Protein AF-A0A2V5QFA8-F1 (afdb_monomer_lite)

Sequence (273 aa):
MPSERLHPVVKIEPATPAIILDGLETLEGRSGQGVLVDPPGDGPDRLLNCALQEVNNAMQSGSEEDKKHYCVDAVLHARRGLACLVDWYLERDLATRCKNAPRTTKQKVRFLITRGVIDELTSRVLERAIEKRNKAEHRYVSPILEVAEDVVELLRRTVAAIRTQSSPKYGPWIFGGFLHASGAGNKGRYAEFHGWCKPLVVFSRFAPQPWVGLVLPENKTKAVICRASLKETTTDELVQLLLLAGRKFAAPSSYADAQSCKLLALEAHLHDA

Radius of gyration: 22.42 Å; chains: 1; bounding box: 61×36×64 Å

pLDDT: mean 79.6, std 18.28, range [29.77, 97.75]

Structure (mmCIF, N/CA/C/O backbone):
data_AF-A0A2V5QFA8-F1
#
_entry.id   AF-A0A2V5QFA8-F1
#
loop_
_atom_site.group_PDB
_atom_site.id
_atom_site.type_symbol
_atom_site.label_atom_id
_atom_site.label_alt_id
_atom_site.label_comp_id
_atom_site.label_asym_id
_atom_site.label_entity_id
_atom_site.label_seq_id
_atom_site.pdbx_PDB_ins_code
_atom_site.Cartn_x
_atom_site.Cartn_y
_atom_site.Cartn_z
_atom_site.occupancy
_atom_site.B_iso_or_equiv
_atom_site.auth_seq_id
_atom_site.auth_comp_id
_atom_site.auth_asym_id
_atom_site.auth_atom_id
_atom_site.pdbx_PDB_model_num
ATOM 1 N N . MET A 1 1 ? -40.009 -15.356 9.191 1.00 29.77 1 MET A N 1
ATOM 2 C CA . MET A 1 1 ? -39.741 -14.666 10.469 1.00 29.77 1 MET A CA 1
ATOM 3 C C . MET A 1 1 ? -39.215 -13.283 10.122 1.00 29.77 1 MET A C 1
ATOM 5 O O . MET A 1 1 ? -38.182 -13.232 9.462 1.00 29.77 1 MET A O 1
ATOM 9 N N . PRO A 1 2 ? -39.920 -12.188 10.439 1.00 32.97 2 PRO A N 1
ATOM 10 C CA . PRO A 1 2 ? -39.356 -10.859 10.256 1.00 32.97 2 PRO A CA 1
ATOM 11 C C . PRO A 1 2 ? -38.186 -10.740 11.235 1.00 32.97 2 PRO A C 1
ATOM 13 O O . PRO A 1 2 ? -38.386 -10.871 12.439 1.00 32.97 2 PRO A O 1
ATOM 16 N N . SER A 1 3 ? -36.960 -10.597 10.731 1.00 45.38 3 SER A N 1
ATOM 17 C CA . SER A 1 3 ? -35.806 -10.341 11.591 1.00 45.38 3 SER A CA 1
ATOM 18 C C . SER A 1 3 ? -36.051 -9.009 12.292 1.00 45.38 3 SER A C 1
ATOM 20 O O . SER A 1 3 ? -36.104 -7.977 11.618 1.00 45.38 3 SER A O 1
ATOM 22 N N . GLU A 1 4 ? -36.238 -9.018 13.612 1.00 50.00 4 GLU A N 1
ATOM 23 C CA . GLU A 1 4 ? -36.226 -7.788 14.400 1.00 50.00 4 GLU A CA 1
ATOM 24 C C . GLU A 1 4 ? -34.940 -7.032 14.062 1.00 50.00 4 GLU A C 1
ATOM 26 O O . GLU A 1 4 ? -33.829 -7.503 14.322 1.00 50.00 4 GLU A O 1
ATOM 31 N N . ARG A 1 5 ? -35.082 -5.887 13.388 1.00 57.81 5 ARG A N 1
ATOM 32 C CA . ARG A 1 5 ? -33.947 -5.032 13.059 1.00 57.81 5 ARG A CA 1
ATOM 33 C C . ARG A 1 5 ? -33.440 -4.443 14.367 1.00 57.81 5 ARG A C 1
ATOM 35 O O . ARG A 1 5 ? -34.052 -3.543 14.931 1.00 57.81 5 ARG A O 1
ATOM 42 N N . LEU A 1 6 ? -32.332 -4.986 14.858 1.00 60.06 6 LEU A N 1
ATOM 43 C CA . LEU A 1 6 ? -31.636 -4.439 16.012 1.00 60.06 6 LEU A CA 1
ATOM 44 C C . LEU A 1 6 ? -31.042 -3.080 15.631 1.00 60.06 6 LEU A C 1
ATOM 46 O O . LEU A 1 6 ? -30.274 -2.994 14.675 1.00 60.06 6 LEU A O 1
ATOM 50 N N . HIS A 1 7 ? -31.397 -2.038 16.382 1.00 65.25 7 HIS A N 1
ATOM 51 C CA . HIS A 1 7 ? -30.803 -0.709 16.277 1.00 65.25 7 HIS A CA 1
ATOM 52 C C . HIS A 1 7 ? -29.696 -0.586 17.329 1.00 65.25 7 HIS A C 1
ATOM 54 O O . HIS A 1 7 ? -30.004 -0.498 18.521 1.00 65.25 7 HIS A O 1
ATOM 60 N N . PRO A 1 8 ? -28.418 -0.676 16.932 1.00 67.44 8 PRO A N 1
ATOM 61 C CA . PRO A 1 8 ? -27.324 -0.590 17.877 1.00 67.44 8 PRO A CA 1
ATOM 62 C C . PRO A 1 8 ? -27.141 0.853 18.349 1.00 67.44 8 PRO A C 1
ATOM 64 O O . PRO A 1 8 ? -27.181 1.756 17.526 1.00 67.44 8 PRO A O 1
ATOM 67 N N . VAL A 1 9 ? -26.908 1.029 19.649 1.00 75.31 9 VAL A N 1
ATOM 68 C CA . VAL A 1 9 ? -26.589 2.304 20.297 1.00 75.31 9 VAL A CA 1
ATOM 69 C C . VAL A 1 9 ? -25.118 2.298 20.681 1.00 75.31 9 VAL A C 1
ATOM 71 O O . VAL A 1 9 ? -24.655 1.369 21.358 1.00 75.31 9 VAL A O 1
ATOM 74 N N . VAL A 1 10 ? -24.385 3.330 20.271 1.00 76.44 10 VAL A N 1
ATOM 75 C CA . VAL A 1 10 ? -22.943 3.412 20.496 1.00 76.44 10 VAL A CA 1
ATOM 76 C C . VAL A 1 10 ? -22.561 4.623 21.338 1.00 76.44 10 VAL A C 1
ATOM 78 O O . VAL A 1 10 ? -22.857 5.765 20.998 1.00 76.44 10 VAL A O 1
ATOM 81 N N . LYS A 1 11 ? -21.793 4.384 22.406 1.00 83.44 11 LYS A N 1
ATOM 82 C CA . LYS A 1 11 ? -21.077 5.445 23.125 1.00 83.44 11 LYS A CA 1
ATOM 83 C C . LYS A 1 11 ? -19.657 5.559 22.577 1.00 83.44 11 LYS A C 1
ATOM 85 O O . LYS A 1 11 ? -18.942 4.563 22.509 1.00 83.44 11 LYS A O 1
ATOM 90 N N . ILE A 1 12 ? -19.234 6.762 22.198 1.00 84.81 12 ILE A N 1
ATOM 91 C CA . ILE A 1 12 ? -17.884 7.008 21.673 1.00 84.81 12 ILE A CA 1
ATOM 92 C C . ILE A 1 12 ? -17.008 7.607 22.769 1.00 84.81 12 ILE A C 1
ATOM 94 O O . ILE A 1 12 ? -17.354 8.633 23.351 1.00 84.81 12 ILE A O 1
ATOM 98 N N . GLU A 1 13 ? -15.845 7.003 22.990 1.00 89.56 13 GLU A N 1
ATOM 99 C CA . GLU A 1 13 ? -14.830 7.484 23.922 1.00 89.56 13 GLU A CA 1
ATOM 100 C C . GLU A 1 13 ? -13.509 7.747 23.179 1.00 89.56 13 GLU A C 1
ATOM 102 O O . GLU A 1 13 ? -13.083 6.931 22.349 1.00 89.56 13 GLU A O 1
ATOM 107 N N . PRO A 1 14 ? -12.852 8.896 23.418 1.00 89.88 14 PRO A N 1
ATOM 108 C CA . PRO A 1 14 ? -11.535 9.153 22.856 1.00 89.88 14 PRO A CA 1
ATOM 109 C C . PRO A 1 14 ? -10.504 8.215 23.492 1.00 89.88 14 PRO A C 1
ATOM 111 O O . PRO A 1 14 ? -10.523 7.974 24.697 1.00 89.88 14 PRO A O 1
ATOM 114 N N . ALA A 1 15 ? -9.582 7.707 22.681 1.00 92.12 15 ALA A N 1
ATOM 115 C CA . ALA A 1 15 ? -8.505 6.834 23.125 1.00 92.12 15 ALA A CA 1
ATOM 116 C C . ALA A 1 15 ? -7.189 7.174 22.421 1.00 92.12 15 ALA A C 1
ATOM 118 O O . ALA A 1 15 ? -7.172 7.771 21.344 1.00 92.12 15 ALA A O 1
ATOM 119 N N . THR A 1 16 ? -6.079 6.761 23.027 1.00 93.62 16 THR A N 1
ATOM 120 C CA . THR A 1 16 ? -4.755 6.825 22.403 1.00 93.62 16 THR A CA 1
ATOM 121 C C . THR A 1 16 ? -4.474 5.541 21.620 1.00 93.62 16 THR A C 1
ATOM 123 O O . THR A 1 16 ? -5.037 4.492 21.946 1.00 93.62 16 THR A O 1
ATOM 126 N N . PRO A 1 17 ? -3.569 5.567 20.624 1.00 92.75 17 PRO A N 1
ATOM 127 C CA . PRO A 1 17 ? -3.148 4.355 19.921 1.00 92.75 17 PRO A CA 1
ATOM 128 C C . PRO A 1 17 ? -2.630 3.251 20.854 1.00 92.75 17 PRO A C 1
ATOM 130 O O . PRO A 1 17 ? -2.872 2.081 20.584 1.00 92.75 17 PRO A O 1
ATOM 133 N N . ALA A 1 18 ? -1.987 3.617 21.970 1.00 93.19 18 ALA A N 1
ATOM 134 C CA . ALA A 1 18 ? -1.521 2.675 22.989 1.00 93.19 18 ALA A CA 1
ATOM 135 C C . ALA A 1 18 ? -2.679 1.917 23.661 1.00 93.19 18 ALA A C 1
ATOM 137 O O . ALA A 1 18 ? -2.647 0.696 23.720 1.00 93.19 18 ALA A O 1
ATOM 138 N N . ILE A 1 19 ? -3.754 2.611 24.057 1.00 93.31 19 ILE A N 1
ATOM 139 C CA . ILE A 1 19 ? -4.954 1.962 24.621 1.00 93.31 19 ILE A CA 1
ATOM 140 C C . ILE A 1 19 ? -5.575 0.991 23.605 1.00 93.31 19 ILE A C 1
ATOM 142 O O . ILE A 1 19 ? -6.018 -0.101 23.963 1.00 93.31 19 ILE A O 1
ATOM 146 N N . ILE A 1 20 ? -5.602 1.377 22.323 1.00 93.69 20 ILE A N 1
ATOM 147 C CA . ILE A 1 20 ? -6.103 0.502 21.255 1.00 93.69 20 ILE A CA 1
ATOM 148 C C . ILE A 1 20 ? -5.214 -0.735 21.096 1.00 93.69 20 ILE A C 1
ATOM 150 O O . ILE A 1 20 ? -5.732 -1.834 20.893 1.00 93.69 20 ILE A O 1
ATOM 154 N N . LEU A 1 21 ? -3.895 -0.563 21.189 1.00 92.94 21 LEU A N 1
ATOM 155 C CA . LEU A 1 21 ? -2.921 -1.644 21.094 1.00 92.94 21 LEU A CA 1
ATOM 156 C C . LEU A 1 21 ? -3.084 -2.636 22.252 1.00 92.94 21 LEU A C 1
ATOM 158 O O . LEU A 1 21 ? -3.259 -3.824 21.987 1.00 92.94 21 LEU A O 1
ATOM 162 N N . ASP A 1 22 ? -3.138 -2.147 23.491 1.00 92.00 22 ASP A N 1
ATOM 163 C CA . ASP A 1 22 ? -3.331 -2.967 24.693 1.00 92.00 22 ASP A CA 1
ATOM 164 C C . ASP A 1 22 ? -4.633 -3.773 24.604 1.00 92.00 22 ASP A C 1
ATOM 166 O O . ASP A 1 22 ? -4.659 -4.987 24.812 1.00 92.00 22 ASP A O 1
ATOM 170 N N . GLY A 1 23 ? -5.738 -3.134 24.210 1.00 89.25 23 GLY A N 1
ATOM 171 C CA . GLY A 1 23 ? -6.992 -3.863 24.046 1.00 89.25 23 GLY A CA 1
ATOM 172 C C . GLY A 1 23 ? -6.935 -4.877 22.900 1.00 89.25 23 GLY A C 1
ATOM 173 O O . GLY A 1 23 ? -7.416 -5.998 23.066 1.00 89.25 23 GLY A O 1
ATOM 174 N N . LEU A 1 24 ? -6.280 -4.560 21.776 1.00 89.81 24 LEU A N 1
ATOM 175 C CA . LEU A 1 24 ? -6.054 -5.508 20.677 1.00 89.81 24 LEU A CA 1
ATOM 176 C C . LEU A 1 24 ? -5.241 -6.736 21.132 1.00 89.81 24 LEU A C 1
ATOM 178 O O . LEU A 1 24 ? -5.517 -7.851 20.673 1.00 89.81 24 LEU A O 1
ATOM 182 N N . GLU A 1 25 ? -4.293 -6.581 22.060 1.00 90.31 25 GLU A N 1
ATOM 183 C CA . GLU A 1 25 ? -3.557 -7.698 22.674 1.00 90.31 25 GLU A CA 1
ATOM 184 C C . GLU A 1 25 ? -4.460 -8.637 23.478 1.00 90.31 25 GLU A C 1
ATOM 186 O O . GLU A 1 25 ? -4.243 -9.850 23.447 1.00 90.31 25 GLU A O 1
ATOM 191 N N . THR A 1 26 ? -5.530 -8.125 24.086 1.00 87.12 26 THR A N 1
ATOM 192 C CA . THR A 1 26 ? -6.496 -8.940 24.847 1.00 87.12 26 THR A CA 1
ATOM 193 C C . THR A 1 26 ? -7.558 -9.630 23.986 1.00 87.12 26 THR A C 1
ATOM 195 O O . THR A 1 26 ? -8.196 -10.576 24.438 1.00 87.12 26 THR A O 1
ATOM 198 N N . LEU A 1 27 ? -7.749 -9.204 22.730 1.00 84.50 27 LEU A N 1
ATOM 199 C CA . LEU A 1 27 ? -8.808 -9.755 21.878 1.00 84.50 27 LEU A CA 1
ATOM 200 C C . LEU A 1 27 ? -8.559 -11.204 21.448 1.00 84.50 27 LEU A C 1
ATOM 202 O O . LEU A 1 27 ? -7.488 -11.543 20.950 1.00 84.50 27 LEU A O 1
ATOM 206 N N . GLU A 1 28 ? -9.587 -12.040 21.501 1.00 79.62 28 GLU A N 1
ATOM 207 C CA . GLU A 1 28 ? -9.553 -13.380 20.916 1.00 79.62 28 GLU A CA 1
ATOM 208 C C . GLU A 1 28 ? -10.307 -13.414 19.585 1.00 79.62 28 GLU A C 1
ATOM 210 O O . GLU A 1 28 ? -11.450 -12.969 19.477 1.00 79.62 28 GLU A O 1
ATOM 215 N N . GLY A 1 29 ? -9.696 -13.991 18.553 1.00 68.44 29 GLY A N 1
ATOM 216 C CA . GLY A 1 29 ? -10.367 -14.226 17.281 1.00 68.44 29 GLY A CA 1
ATOM 217 C C . GLY A 1 29 ? -9.411 -14.693 16.196 1.00 68.44 29 GLY A C 1
ATOM 218 O O . GLY A 1 29 ? -8.199 -14.687 16.375 1.00 68.44 29 GLY A O 1
ATOM 219 N N . ARG A 1 30 ? -9.978 -15.153 15.077 1.00 65.25 30 ARG A N 1
ATOM 220 C CA . ARG A 1 30 ? -9.222 -15.697 13.934 1.00 65.25 30 ARG A CA 1
ATOM 221 C C . ARG A 1 30 ? -9.648 -15.111 12.586 1.00 65.25 30 ARG A C 1
ATOM 223 O O . ARG A 1 30 ? -9.225 -15.610 11.551 1.00 65.25 30 ARG A O 1
ATOM 230 N N . SER A 1 31 ? -10.519 -14.102 12.587 1.00 70.00 31 SER A N 1
ATOM 231 C CA . SER A 1 31 ? -11.105 -13.545 11.369 1.00 70.00 31 SER A CA 1
ATOM 232 C C . SER A 1 31 ? -10.771 -12.067 11.202 1.00 70.00 31 SER A C 1
ATOM 234 O O . SER A 1 31 ? -11.176 -11.228 12.008 1.00 70.00 31 SER A O 1
ATOM 236 N N . GLY A 1 32 ? -10.055 -11.764 10.120 1.00 72.44 32 GLY A N 1
ATOM 237 C CA . GLY A 1 32 ? -9.888 -10.425 9.573 1.00 72.44 32 GLY A CA 1
ATOM 238 C C . GLY A 1 32 ? -10.713 -10.240 8.298 1.00 72.44 32 GLY A C 1
ATOM 239 O O . GLY A 1 32 ? -10.716 -11.095 7.406 1.00 72.44 32 GLY A O 1
ATOM 240 N N . GLN A 1 33 ? -11.387 -9.102 8.207 1.00 75.88 33 GLN A N 1
ATOM 241 C CA . GLN A 1 33 ? -12.182 -8.657 7.069 1.00 75.88 33 GLN A CA 1
ATOM 242 C C . GLN A 1 33 ? -11.534 -7.423 6.447 1.00 75.88 33 GLN A C 1
ATOM 244 O O . GLN A 1 33 ? -11.161 -6.472 7.145 1.00 75.88 33 GLN A O 1
ATOM 249 N N . GLY A 1 34 ? -11.380 -7.458 5.125 1.00 73.69 34 GLY A N 1
ATOM 250 C CA . GLY A 1 34 ? -10.778 -6.385 4.350 1.00 73.69 34 GLY A CA 1
ATOM 251 C C . GLY A 1 34 ? -11.775 -5.685 3.438 1.00 73.69 34 GLY A C 1
ATOM 252 O O . GLY A 1 34 ? -12.717 -6.301 2.951 1.00 73.69 34 GLY A O 1
ATOM 253 N N . VAL A 1 35 ? -11.531 -4.405 3.175 1.00 76.06 35 VAL A N 1
ATOM 254 C CA . VAL A 1 35 ? -12.289 -3.596 2.214 1.00 76.06 35 VAL A CA 1
ATOM 255 C C . VAL A 1 35 ? -11.515 -3.466 0.907 1.00 76.06 35 VAL A C 1
ATOM 257 O O . VAL A 1 35 ? -10.285 -3.378 0.922 1.00 76.06 35 VAL A O 1
ATOM 260 N N . LEU A 1 36 ? -12.231 -3.440 -0.219 1.00 80.25 36 LEU A N 1
ATOM 261 C CA . LEU A 1 36 ? -11.629 -3.160 -1.518 1.00 80.25 36 LEU A CA 1
ATOM 262 C C . LEU A 1 36 ? -11.066 -1.731 -1.543 1.00 80.25 36 LEU A C 1
ATOM 264 O O . LEU A 1 36 ? -11.776 -0.769 -1.255 1.00 80.25 36 LEU A O 1
ATOM 268 N N . VAL A 1 37 ? -9.800 -1.603 -1.919 1.00 82.50 37 VAL A N 1
ATOM 269 C CA . VAL A 1 37 ? -9.107 -0.331 -2.114 1.00 82.50 37 VAL A CA 1
ATOM 270 C C . VAL A 1 37 ? -8.711 -0.255 -3.574 1.00 82.50 37 VAL A C 1
ATOM 272 O O . VAL A 1 37 ? -7.881 -1.041 -4.035 1.00 82.50 37 VAL A O 1
ATOM 275 N N . ASP A 1 38 ? -9.316 0.677 -4.299 1.00 85.44 38 ASP A N 1
ATOM 276 C CA . ASP A 1 38 ? -9.004 0.891 -5.705 1.00 85.44 38 ASP A CA 1
ATOM 277 C C . ASP A 1 38 ? -7.603 1.506 -5.860 1.00 85.44 38 ASP A C 1
ATOM 279 O O . ASP A 1 38 ? -7.158 2.270 -4.995 1.00 85.44 38 ASP A O 1
ATOM 283 N N . PRO A 1 39 ? -6.876 1.163 -6.936 1.00 88.56 39 PRO A N 1
ATOM 284 C CA . PRO A 1 39 ? -5.588 1.778 -7.205 1.00 88.56 39 PRO A CA 1
ATOM 285 C C . PRO A 1 39 ? -5.743 3.287 -7.457 1.00 88.56 39 PRO A C 1
ATOM 287 O O . PRO A 1 39 ? -6.737 3.713 -8.048 1.00 88.56 39 PRO A O 1
ATOM 290 N N . PRO A 1 40 ? -4.754 4.110 -7.071 1.00 87.06 40 PRO A N 1
ATOM 291 C CA . PRO A 1 40 ? -4.772 5.527 -7.398 1.00 87.06 40 PRO A CA 1
ATOM 292 C C . PRO A 1 40 ? -4.566 5.742 -8.905 1.00 87.06 40 PRO A C 1
ATOM 294 O O . PRO A 1 40 ? -3.655 5.171 -9.513 1.00 87.06 40 PRO A O 1
ATOM 297 N N . GLY A 1 41 ? -5.389 6.611 -9.498 1.00 85.94 41 GLY A N 1
ATOM 298 C CA . GLY A 1 41 ? -5.322 6.952 -10.921 1.00 85.94 41 GLY A CA 1
ATOM 299 C C . GLY A 1 41 ? -5.538 5.738 -11.830 1.00 85.94 41 GLY A C 1
ATOM 300 O O . GLY A 1 41 ? -6.496 4.990 -11.664 1.00 85.94 41 GLY A O 1
ATOM 301 N N . ASP A 1 42 ? -4.628 5.547 -12.785 1.00 83.25 42 ASP A N 1
ATOM 302 C CA . ASP A 1 42 ? -4.663 4.460 -13.775 1.00 83.25 42 ASP A CA 1
ATOM 303 C C . ASP A 1 42 ? -4.207 3.091 -13.239 1.00 83.25 42 ASP A C 1
ATOM 305 O O . ASP A 1 42 ? -4.343 2.067 -13.915 1.00 83.25 42 ASP A O 1
ATOM 309 N N . GLY A 1 43 ? -3.645 3.063 -12.030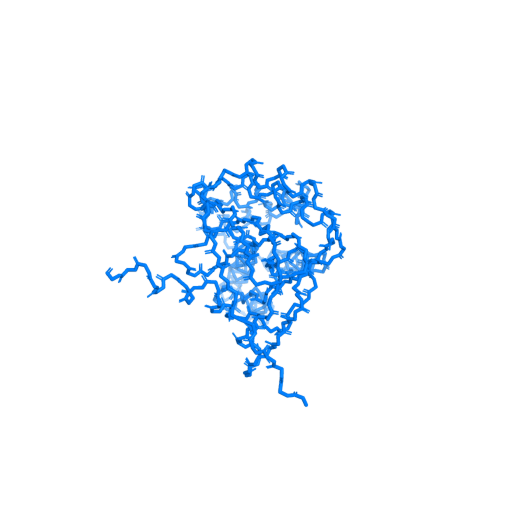 1.00 89.75 43 GLY A N 1
ATOM 310 C CA . GLY A 1 43 ? -3.065 1.869 -11.435 1.00 89.75 43 GLY A CA 1
ATOM 311 C C . GLY A 1 43 ? -1.705 1.450 -12.014 1.00 89.75 43 GLY A C 1
ATOM 312 O O . GLY A 1 43 ? -1.286 1.893 -13.087 1.00 89.75 43 GLY A O 1
ATOM 313 N N . PRO A 1 44 ? -0.983 0.566 -11.299 1.00 92.88 44 PRO A N 1
ATOM 314 C CA . PRO A 1 44 ? 0.371 0.169 -11.679 1.00 92.88 44 PRO A CA 1
ATOM 315 C C . PRO A 1 44 ? 0.404 -0.662 -12.969 1.00 92.88 44 PRO A C 1
ATOM 317 O O . PRO A 1 44 ? 1.360 -0.562 -13.732 1.00 92.88 44 PRO A O 1
ATOM 320 N N . ASP A 1 45 ? -0.644 -1.449 -13.236 1.00 92.06 45 ASP A N 1
ATOM 321 C CA . ASP A 1 45 ? -0.694 -2.385 -14.366 1.00 92.06 45 ASP A CA 1
ATOM 322 C C . ASP A 1 45 ? -0.737 -1.652 -15.711 1.00 92.06 45 ASP A C 1
ATOM 324 O O . ASP A 1 45 ? 0.039 -1.963 -16.613 1.00 92.06 45 ASP A O 1
ATOM 328 N N . ARG A 1 46 ? -1.589 -0.626 -15.834 1.00 93.62 46 ARG A N 1
ATOM 329 C CA . ARG A 1 46 ? -1.676 0.181 -17.057 1.00 93.62 46 ARG A CA 1
ATOM 330 C C . ARG A 1 46 ? -0.351 0.883 -17.349 1.00 93.62 46 ARG A C 1
ATOM 332 O O . ARG A 1 46 ? 0.113 0.855 -18.481 1.00 93.62 46 ARG A O 1
ATOM 339 N N . LEU A 1 47 ? 0.283 1.449 -16.322 1.00 95.00 47 LEU A N 1
ATOM 340 C CA . LEU A 1 47 ? 1.564 2.148 -16.449 1.00 95.00 47 LEU A CA 1
ATOM 341 C C . LEU A 1 47 ? 2.707 1.206 -16.850 1.00 95.00 47 LEU A C 1
ATOM 343 O O . LEU A 1 47 ? 3.514 1.563 -17.703 1.00 95.00 47 LEU A O 1
ATOM 347 N N . LEU A 1 48 ? 2.763 -0.003 -16.288 1.00 94.44 48 LEU A N 1
ATOM 348 C CA . LEU A 1 48 ? 3.759 -1.005 -16.682 1.00 94.44 48 LEU A CA 1
ATOM 349 C C . LEU A 1 48 ? 3.515 -1.538 -18.100 1.00 94.44 48 LEU A C 1
ATOM 351 O O . LEU A 1 48 ? 4.476 -1.784 -18.824 1.00 94.44 48 LEU A O 1
ATOM 355 N N . ASN A 1 49 ? 2.257 -1.665 -18.526 1.00 96.12 49 ASN A N 1
ATOM 356 C CA . ASN A 1 49 ? 1.932 -2.040 -19.903 1.00 96.12 49 ASN A CA 1
ATOM 357 C C . ASN A 1 49 ? 2.345 -0.952 -20.903 1.00 96.12 49 ASN A C 1
ATOM 359 O O . ASN A 1 49 ? 2.931 -1.284 -21.929 1.00 96.12 49 ASN A O 1
ATOM 363 N N . CYS A 1 50 ? 2.119 0.329 -20.588 1.00 96.56 50 CYS A N 1
ATOM 364 C CA . CYS A 1 50 ? 2.656 1.435 -21.388 1.00 96.56 50 CYS A CA 1
ATOM 365 C C . CYS A 1 50 ? 4.186 1.362 -21.462 1.00 96.56 50 CYS A C 1
ATOM 367 O O . CYS A 1 50 ? 4.745 1.455 -22.544 1.00 96.56 50 CYS A O 1
ATOM 369 N N . ALA A 1 51 ? 4.867 1.102 -20.341 1.00 96.00 51 ALA A N 1
ATOM 370 C CA . ALA A 1 51 ? 6.324 0.980 -20.333 1.00 96.00 51 ALA A CA 1
ATOM 371 C C . ALA A 1 51 ? 6.843 -0.127 -21.267 1.00 96.00 51 ALA A C 1
ATOM 373 O O . ALA A 1 51 ? 7.808 0.082 -21.995 1.00 96.00 51 ALA A O 1
ATOM 374 N N . LEU A 1 52 ? 6.186 -1.292 -21.269 1.00 97.19 52 LEU A N 1
ATOM 375 C CA . LEU A 1 52 ? 6.504 -2.390 -22.187 1.00 97.19 52 LEU A CA 1
ATOM 376 C C . LEU A 1 52 ? 6.230 -2.023 -23.647 1.00 97.19 52 LEU A C 1
ATOM 378 O O . LEU A 1 52 ? 6.998 -2.399 -24.529 1.00 97.19 52 LEU A O 1
ATOM 382 N N . GLN A 1 53 ? 5.137 -1.306 -23.906 1.00 97.75 53 GLN A N 1
ATOM 383 C CA . GLN A 1 53 ? 4.817 -0.830 -25.244 1.00 97.75 53 GLN A CA 1
ATOM 384 C C . GLN A 1 53 ? 5.911 0.103 -25.769 1.00 97.75 53 GLN A C 1
ATOM 386 O O . GLN A 1 53 ? 6.351 -0.081 -26.898 1.00 97.75 53 GLN A O 1
ATOM 391 N N . GLU A 1 54 ? 6.412 1.022 -24.942 1.00 97.62 54 GLU A N 1
ATOM 392 C CA . GLU A 1 54 ? 7.494 1.919 -25.355 1.00 97.62 54 GLU A CA 1
ATOM 393 C C . GLU A 1 54 ? 8.818 1.188 -25.602 1.00 97.62 54 GLU A C 1
ATOM 395 O O . GLU A 1 54 ? 9.514 1.493 -26.566 1.00 97.62 54 GLU A O 1
ATOM 400 N N . VAL A 1 55 ? 9.143 0.152 -24.821 1.00 96.94 55 VAL A N 1
ATOM 401 C CA . VAL A 1 55 ? 10.289 -0.723 -25.140 1.00 96.94 55 VAL A CA 1
ATOM 402 C C . VAL A 1 55 ? 10.120 -1.361 -26.522 1.00 96.94 55 VAL A C 1
ATOM 404 O O . VAL A 1 55 ? 11.029 -1.292 -27.346 1.00 96.94 55 VAL A O 1
ATOM 407 N N . ASN A 1 56 ? 8.945 -1.923 -26.820 1.00 97.00 56 ASN A N 1
ATOM 408 C CA . ASN A 1 56 ? 8.683 -2.534 -28.127 1.00 97.00 56 ASN A CA 1
ATOM 409 C C . ASN A 1 56 ? 8.747 -1.509 -29.274 1.00 97.00 56 ASN A C 1
ATOM 411 O O . ASN A 1 56 ? 9.292 -1.816 -30.335 1.00 97.00 56 ASN A O 1
ATOM 415 N N . ASN A 1 57 ? 8.241 -0.291 -29.061 1.00 97.44 57 ASN A N 1
ATOM 416 C CA . ASN A 1 57 ? 8.334 0.805 -30.029 1.00 97.44 57 ASN A CA 1
ATOM 417 C C . ASN A 1 57 ? 9.803 1.176 -30.301 1.00 97.44 57 ASN A C 1
ATOM 419 O O . ASN A 1 57 ? 10.200 1.334 -31.456 1.00 97.44 57 ASN A O 1
ATOM 423 N N . ALA A 1 58 ? 10.636 1.245 -29.256 1.00 95.88 58 ALA A N 1
ATOM 424 C CA . ALA A 1 58 ? 12.071 1.484 -29.393 1.00 95.88 58 ALA A CA 1
ATOM 425 C C . ALA A 1 58 ? 12.768 0.370 -30.193 1.00 95.88 58 ALA A C 1
ATOM 427 O O . ALA A 1 58 ? 13.572 0.660 -31.076 1.00 95.88 58 ALA A O 1
ATOM 428 N N . MET A 1 59 ? 12.436 -0.900 -29.942 1.00 95.69 59 MET A N 1
ATOM 429 C CA . MET A 1 59 ? 13.002 -2.031 -30.693 1.00 95.69 59 MET A CA 1
ATOM 430 C C . MET A 1 59 ? 12.678 -1.970 -32.191 1.00 95.69 59 MET A C 1
ATOM 432 O O . MET A 1 59 ? 13.500 -2.359 -33.018 1.00 95.69 59 MET A O 1
ATOM 436 N N . GLN A 1 60 ? 11.476 -1.507 -32.539 1.00 96.06 60 GLN A N 1
ATOM 437 C CA . GLN A 1 60 ? 10.968 -1.492 -33.914 1.00 96.06 60 GLN A CA 1
ATOM 438 C C . GLN A 1 60 ? 11.298 -0.204 -34.677 1.00 96.06 60 GLN A C 1
ATOM 440 O O . GLN A 1 60 ? 11.128 -0.154 -35.896 1.00 96.06 60 GLN A O 1
ATOM 445 N N . SER A 1 61 ? 11.758 0.840 -33.988 1.00 93.31 61 SER A N 1
ATOM 446 C CA . SER A 1 61 ? 12.029 2.127 -34.616 1.00 93.31 61 SER A CA 1
ATOM 447 C C . SER A 1 61 ? 13.245 2.071 -35.548 1.00 93.31 61 SER A C 1
ATOM 449 O O . SER A 1 61 ? 14.300 1.533 -35.208 1.00 93.31 61 SER A O 1
ATOM 451 N N . GLY A 1 62 ? 13.118 2.682 -36.727 1.00 90.38 62 GLY A N 1
ATOM 452 C CA . GLY A 1 62 ? 14.235 2.926 -37.645 1.00 90.38 62 GLY A CA 1
ATOM 453 C C . GLY A 1 62 ? 15.022 4.209 -37.341 1.00 90.38 62 GLY A C 1
ATOM 454 O O . GLY A 1 62 ? 16.082 4.419 -37.924 1.00 90.38 62 GLY A O 1
ATOM 455 N N . SER A 1 63 ? 14.519 5.060 -36.442 1.00 94.69 63 SER A N 1
ATOM 456 C CA . SER A 1 63 ? 15.082 6.371 -36.098 1.00 94.69 63 SER A CA 1
ATOM 457 C C . SER A 1 63 ? 15.749 6.334 -34.724 1.00 94.69 63 SER A C 1
ATOM 459 O O . SER A 1 63 ? 15.111 6.021 -33.721 1.00 94.69 63 SER A O 1
ATOM 461 N N . GLU A 1 64 ? 17.032 6.696 -34.653 1.00 89.88 64 GLU A N 1
ATOM 462 C CA . GLU A 1 64 ? 17.777 6.754 -33.385 1.00 89.88 64 GLU A CA 1
ATOM 463 C C . GLU A 1 64 ? 17.246 7.822 -32.416 1.00 89.88 64 GLU A C 1
ATOM 465 O O . GLU A 1 64 ? 17.423 7.704 -31.203 1.00 89.88 64 GLU A O 1
ATOM 470 N N . GLU A 1 65 ? 16.591 8.865 -32.926 1.00 89.81 65 GLU A N 1
ATOM 471 C CA . GLU A 1 65 ? 15.957 9.893 -32.098 1.00 89.81 65 GLU A CA 1
ATOM 472 C C . GLU A 1 65 ? 14.685 9.352 -31.438 1.00 89.81 65 GLU A C 1
ATOM 474 O O . GLU A 1 65 ? 14.560 9.390 -30.211 1.00 89.81 65 GLU A O 1
ATOM 479 N N . ASP A 1 66 ? 13.807 8.722 -32.220 1.00 92.44 66 ASP A N 1
ATOM 480 C CA . ASP A 1 66 ? 12.579 8.108 -31.704 1.00 92.44 66 ASP A CA 1
ATOM 481 C C . ASP A 1 66 ? 12.899 6.979 -30.721 1.00 92.44 66 ASP A C 1
ATOM 483 O O . ASP A 1 66 ? 12.281 6.880 -29.661 1.00 92.44 66 ASP A O 1
ATOM 487 N N . LYS A 1 67 ? 13.934 6.170 -31.005 1.00 92.75 67 LYS A N 1
ATOM 488 C CA . LYS A 1 67 ? 14.427 5.149 -30.066 1.00 92.75 67 LYS A CA 1
ATOM 489 C C . LYS A 1 67 ? 14.743 5.735 -28.698 1.00 92.75 67 LYS A C 1
ATOM 491 O O . LYS A 1 67 ? 14.348 5.159 -27.685 1.00 92.75 67 LYS A O 1
ATOM 496 N N . LYS A 1 68 ? 15.449 6.868 -28.650 1.00 90.12 68 LYS A N 1
ATOM 497 C CA . LYS A 1 68 ? 15.794 7.530 -27.384 1.00 90.12 68 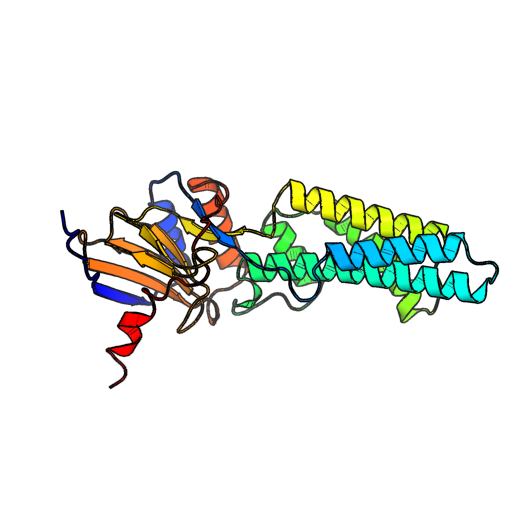LYS A CA 1
ATOM 498 C C . LYS A 1 68 ? 14.549 8.021 -26.659 1.00 90.12 68 LYS A C 1
ATOM 500 O O . LYS A 1 68 ? 14.468 7.826 -25.448 1.00 90.12 68 LYS A O 1
ATOM 505 N N . HIS A 1 69 ? 13.596 8.621 -27.372 1.00 91.31 69 HIS A N 1
ATOM 506 C CA . HIS A 1 69 ? 12.333 9.070 -26.784 1.00 91.31 69 HIS A CA 1
ATOM 507 C C . HIS A 1 69 ? 11.558 7.910 -26.159 1.00 91.31 69 HIS A C 1
ATOM 509 O O . HIS A 1 69 ? 11.263 7.948 -24.964 1.00 91.31 69 HIS A O 1
ATOM 515 N N . TYR A 1 70 ? 11.364 6.829 -26.909 1.00 95.19 70 TYR A N 1
ATOM 516 C CA . TYR A 1 70 ? 10.706 5.625 -26.414 1.00 95.19 70 TYR A CA 1
ATOM 517 C C . TYR A 1 70 ? 11.432 5.000 -25.209 1.00 95.19 70 TYR A C 1
ATOM 519 O O . TYR A 1 70 ? 10.797 4.627 -24.225 1.00 95.19 70 TYR A O 1
ATOM 527 N N . CYS A 1 71 ? 12.770 4.952 -25.210 1.00 92.56 71 CYS A N 1
ATOM 528 C CA . CYS A 1 71 ? 13.537 4.449 -24.062 1.00 92.56 71 CYS A CA 1
ATOM 529 C C . CYS A 1 71 ? 13.361 5.319 -22.805 1.00 92.56 71 CYS A C 1
ATOM 531 O O . CYS A 1 71 ? 13.282 4.794 -21.690 1.00 92.56 71 CYS A O 1
ATOM 533 N N . VAL A 1 72 ? 13.302 6.647 -22.961 1.00 90.44 72 VAL A N 1
ATOM 534 C CA . VAL A 1 72 ? 13.010 7.567 -21.853 1.00 90.44 72 VAL A CA 1
ATOM 535 C C . VAL A 1 72 ? 11.602 7.307 -21.319 1.00 90.44 72 VAL A C 1
ATOM 537 O O . VAL A 1 72 ? 11.445 7.071 -20.117 1.00 90.44 72 VAL A O 1
ATOM 540 N N . ASP A 1 73 ? 10.597 7.286 -22.192 1.00 92.88 73 ASP A N 1
ATOM 541 C CA . ASP A 1 73 ? 9.196 7.125 -21.803 1.00 92.88 73 ASP A CA 1
ATOM 542 C C . ASP A 1 73 ? 8.932 5.772 -21.137 1.00 92.88 73 ASP A C 1
ATOM 544 O O . ASP A 1 73 ? 8.258 5.716 -20.104 1.00 92.88 73 ASP A O 1
ATOM 548 N N . ALA A 1 74 ? 9.561 4.699 -21.624 1.00 94.38 74 ALA A N 1
ATOM 549 C CA . ALA A 1 74 ? 9.533 3.380 -20.997 1.00 94.38 74 ALA A CA 1
ATOM 550 C C . ALA A 1 74 ? 9.943 3.433 -19.513 1.00 94.38 74 ALA A C 1
ATOM 552 O O . ALA A 1 74 ? 9.211 2.983 -18.621 1.00 94.38 74 ALA A O 1
ATOM 553 N N . VAL A 1 75 ? 11.097 4.045 -19.223 1.00 91.62 75 VAL A N 1
ATOM 554 C CA . VAL A 1 75 ? 11.624 4.180 -17.856 1.00 91.62 75 VAL A CA 1
ATOM 555 C C . VAL A 1 75 ? 10.718 5.065 -16.992 1.00 91.62 75 VAL A C 1
ATOM 557 O O . VAL A 1 75 ? 10.488 4.760 -15.813 1.00 91.62 75 VAL A O 1
ATOM 560 N N . LEU A 1 76 ? 10.171 6.147 -17.556 1.00 90.19 76 LEU A N 1
ATOM 561 C CA . LEU A 1 76 ? 9.245 7.039 -16.855 1.00 90.19 76 LEU A CA 1
ATOM 562 C C . LEU A 1 76 ? 7.940 6.331 -16.480 1.00 90.19 76 LEU A C 1
ATOM 564 O O . LEU A 1 76 ? 7.505 6.416 -15.325 1.00 90.19 76 LEU A O 1
ATOM 568 N N . HIS A 1 77 ? 7.336 5.607 -17.421 1.00 93.50 77 HIS A N 1
ATOM 569 C CA . HIS A 1 77 ? 6.112 4.845 -17.201 1.00 93.50 77 HIS A CA 1
ATOM 570 C C . HIS A 1 77 ? 6.303 3.750 -16.152 1.00 93.50 77 HIS A C 1
ATOM 572 O O . HIS A 1 77 ? 5.510 3.669 -15.208 1.00 93.50 77 HIS A O 1
ATOM 578 N N . ALA A 1 78 ? 7.390 2.977 -16.228 1.00 92.38 78 ALA A N 1
ATOM 579 C CA . ALA A 1 78 ? 7.654 1.922 -15.254 1.00 92.38 78 ALA A CA 1
ATOM 580 C C . ALA A 1 78 ? 7.830 2.483 -13.834 1.00 92.38 78 ALA A C 1
ATOM 582 O O . ALA A 1 78 ? 7.268 1.954 -12.869 1.00 92.38 78 ALA A O 1
ATOM 583 N N . ARG A 1 79 ? 8.531 3.615 -13.695 1.00 89.06 79 ARG A N 1
ATOM 584 C CA . ARG A 1 79 ? 8.678 4.291 -12.400 1.00 89.06 79 ARG A CA 1
ATOM 585 C C . ARG A 1 79 ? 7.355 4.841 -11.876 1.00 89.06 79 ARG A C 1
ATOM 587 O O . ARG A 1 79 ? 7.093 4.723 -10.679 1.00 89.06 79 ARG A O 1
ATOM 594 N N . ARG A 1 80 ? 6.527 5.448 -12.732 1.00 90.12 80 ARG A N 1
ATOM 595 C CA . ARG A 1 80 ? 5.177 5.892 -12.344 1.00 90.12 80 ARG A CA 1
ATOM 596 C C . ARG A 1 80 ? 4.347 4.706 -11.853 1.00 90.12 80 ARG A C 1
ATOM 598 O O . ARG A 1 80 ? 3.661 4.842 -10.845 1.00 90.12 80 ARG A O 1
ATOM 605 N N . GLY A 1 81 ? 4.472 3.543 -12.496 1.00 92.00 81 GLY A N 1
ATOM 606 C CA . GLY A 1 81 ? 3.851 2.294 -12.052 1.00 92.00 81 GLY A CA 1
ATOM 607 C C . GLY A 1 81 ? 4.285 1.889 -10.640 1.00 92.00 81 GLY A C 1
ATOM 608 O O . GLY A 1 81 ? 3.436 1.628 -9.788 1.00 92.00 81 GLY A O 1
ATOM 609 N N . LEU A 1 82 ? 5.590 1.922 -10.349 1.00 91.38 82 LEU A N 1
ATOM 610 C CA . LEU A 1 82 ? 6.099 1.663 -8.997 1.00 91.38 82 LEU A CA 1
ATOM 611 C C . LEU A 1 82 ? 5.579 2.689 -7.977 1.00 91.38 82 LEU A C 1
ATOM 613 O O . LEU A 1 82 ? 5.123 2.304 -6.905 1.00 91.38 82 LEU A O 1
ATOM 617 N N . ALA A 1 83 ? 5.628 3.984 -8.295 1.00 90.25 83 ALA A N 1
ATOM 618 C CA . ALA A 1 83 ? 5.144 5.035 -7.397 1.00 90.25 83 ALA A CA 1
ATOM 619 C C . ALA A 1 83 ? 3.643 4.880 -7.093 1.00 90.25 83 ALA A C 1
ATOM 621 O O . ALA A 1 83 ? 3.238 4.970 -5.937 1.00 90.25 83 ALA A O 1
ATOM 622 N N . CYS A 1 84 ? 2.845 4.559 -8.114 1.00 93.00 84 CYS A N 1
ATOM 623 C CA . CYS A 1 84 ? 1.426 4.250 -7.979 1.00 93.00 84 CYS A CA 1
ATOM 624 C C . CYS A 1 84 ? 1.191 3.054 -7.043 1.00 93.00 84 CYS A C 1
ATOM 626 O O . CYS A 1 84 ? 0.337 3.127 -6.163 1.00 93.00 84 CYS A O 1
ATOM 628 N N . LEU A 1 85 ? 1.980 1.979 -7.170 1.00 93.62 85 LEU A N 1
ATOM 629 C CA . LEU A 1 85 ? 1.901 0.832 -6.262 1.00 93.62 85 LEU A CA 1
ATOM 630 C C . LEU A 1 85 ? 2.202 1.231 -4.809 1.00 93.62 85 LEU A C 1
ATOM 632 O O . LEU A 1 85 ? 1.483 0.824 -3.900 1.00 93.62 85 LEU A O 1
ATOM 636 N N . VAL A 1 86 ? 3.251 2.025 -4.587 1.00 93.69 86 VAL A N 1
ATOM 637 C CA . VAL A 1 86 ? 3.625 2.515 -3.252 1.00 93.69 86 VAL A CA 1
ATOM 638 C C . VAL A 1 86 ? 2.481 3.326 -2.639 1.00 93.69 86 VAL A C 1
ATOM 640 O O . VAL A 1 86 ? 2.093 3.073 -1.499 1.00 93.69 86 VAL A O 1
ATOM 643 N N . ASP A 1 87 ? 1.905 4.257 -3.399 1.00 93.50 87 ASP A N 1
ATOM 644 C CA . ASP A 1 87 ? 0.781 5.078 -2.940 1.00 93.50 87 ASP A CA 1
ATOM 645 C C . ASP A 1 87 ? -0.471 4.238 -2.675 1.00 93.50 87 ASP A C 1
ATOM 647 O O . ASP A 1 87 ? -1.182 4.477 -1.697 1.00 93.50 87 ASP A O 1
ATOM 651 N N . TRP A 1 88 ? -0.691 3.186 -3.466 1.00 93.88 88 TRP A N 1
ATOM 652 C CA . TRP A 1 88 ? -1.765 2.231 -3.224 1.00 93.88 88 TRP A CA 1
ATOM 653 C C . TRP A 1 88 ? -1.610 1.529 -1.872 1.00 93.88 88 TRP A C 1
ATOM 655 O O . TRP A 1 88 ? -2.587 1.428 -1.138 1.00 93.88 88 TRP A O 1
ATOM 665 N N . TYR A 1 89 ? -0.402 1.103 -1.487 1.00 94.31 89 TYR A N 1
ATOM 666 C CA . TYR A 1 89 ? -0.165 0.526 -0.156 1.00 94.31 89 TYR A CA 1
ATOM 667 C C . TYR A 1 89 ? -0.365 1.535 0.979 1.00 94.31 89 TYR A C 1
ATOM 669 O O . TYR A 1 89 ? -0.881 1.163 2.032 1.00 94.31 89 TYR A O 1
ATOM 677 N N . LEU A 1 90 ? 0.011 2.801 0.781 1.00 94.38 90 LEU A N 1
ATOM 678 C CA . LEU A 1 90 ? -0.195 3.847 1.788 1.00 94.38 90 LEU A CA 1
ATOM 679 C C . LEU A 1 90 ? -1.685 4.125 2.014 1.00 94.38 90 LEU A C 1
ATOM 681 O O . LEU A 1 90 ? -2.114 4.226 3.163 1.00 94.38 90 LEU A O 1
ATOM 685 N N . GLU A 1 91 ? -2.481 4.204 0.945 1.00 91.19 91 GLU A N 1
ATOM 686 C CA . GLU A 1 91 ? -3.942 4.321 1.047 1.00 91.19 91 GLU A CA 1
ATOM 687 C C . GLU A 1 91 ? -4.564 3.036 1.601 1.00 91.19 91 GLU A C 1
ATOM 689 O O . GLU A 1 91 ? -5.435 3.084 2.475 1.00 91.19 91 GLU A O 1
ATOM 694 N N . ARG A 1 92 ? -4.087 1.866 1.154 1.00 89.62 92 ARG A N 1
ATOM 695 C CA . ARG A 1 92 ? -4.514 0.564 1.672 1.00 89.62 92 ARG A CA 1
ATOM 696 C C . ARG A 1 92 ? -4.342 0.511 3.175 1.00 89.62 92 ARG A C 1
ATOM 698 O O . ARG A 1 92 ? -5.266 0.085 3.842 1.00 89.62 92 ARG A O 1
ATOM 705 N N . ASP A 1 93 ? -3.230 0.966 3.721 1.00 92.00 93 ASP A N 1
ATOM 706 C CA . ASP A 1 93 ? -2.972 0.849 5.153 1.00 92.00 93 ASP A CA 1
ATOM 707 C C . ASP A 1 93 ? -3.349 2.104 5.949 1.00 92.00 93 ASP A C 1
ATOM 709 O O . ASP A 1 93 ? -3.149 2.117 7.153 1.00 92.00 93 ASP A O 1
ATOM 713 N N . LEU A 1 94 ? -3.958 3.117 5.315 1.00 92.44 94 LEU A N 1
ATOM 714 C CA . LEU A 1 94 ? -4.384 4.394 5.917 1.00 92.44 94 LEU A CA 1
ATOM 715 C C . LEU A 1 94 ? -3.246 5.316 6.375 1.00 92.44 94 LEU A C 1
ATOM 717 O O . LEU A 1 94 ? -3.494 6.334 7.023 1.00 92.44 94 LEU A O 1
ATOM 721 N N . ALA A 1 95 ? -2.011 5.029 5.968 1.00 94.19 95 ALA A N 1
ATOM 722 C CA . ALA A 1 95 ? -0.833 5.818 6.317 1.00 94.19 95 ALA A CA 1
ATOM 723 C C . ALA A 1 95 ? -0.915 7.269 5.814 1.00 94.19 95 ALA A C 1
ATOM 725 O O . ALA A 1 95 ? -0.367 8.176 6.437 1.00 94.19 95 ALA A O 1
ATOM 726 N N . THR A 1 96 ? -1.641 7.523 4.721 1.00 92.50 96 THR A N 1
ATOM 727 C CA . THR A 1 96 ? -1.865 8.885 4.204 1.00 92.50 96 THR A CA 1
ATOM 728 C C . THR A 1 96 ? -2.740 9.749 5.115 1.00 92.50 96 THR A C 1
ATOM 730 O O . THR A 1 96 ? -2.778 10.969 4.955 1.00 92.50 96 THR A O 1
ATOM 733 N N . ARG A 1 97 ? -3.427 9.138 6.089 1.00 91.75 97 ARG A N 1
ATOM 734 C CA . ARG A 1 97 ? -4.302 9.811 7.061 1.00 91.75 97 ARG A CA 1
ATOM 735 C C . ARG A 1 97 ? -3.615 10.082 8.400 1.00 91.75 97 ARG A C 1
ATOM 737 O O . ARG A 1 97 ? -4.202 10.768 9.231 1.00 91.75 97 ARG A O 1
ATOM 744 N N . CYS A 1 98 ? -2.399 9.568 8.591 1.00 94.12 98 CYS A N 1
ATOM 745 C CA . CYS A 1 98 ? -1.617 9.738 9.812 1.00 94.12 98 CYS A CA 1
ATOM 746 C C . CYS A 1 98 ? -1.088 11.163 10.001 1.00 94.12 98 CYS A C 1
ATOM 748 O O . CYS A 1 98 ? -0.805 11.875 9.033 1.00 94.12 98 CYS A O 1
ATOM 750 N N . LYS A 1 99 ? -0.834 11.533 11.263 1.00 94.12 99 LYS A N 1
ATOM 751 C CA . LYS A 1 99 ? -0.203 12.806 11.663 1.00 94.12 99 LYS A CA 1
ATOM 752 C C . LYS A 1 99 ? 1.078 13.106 10.879 1.00 94.12 99 LYS A C 1
ATOM 754 O O . LYS A 1 99 ? 1.309 14.228 10.437 1.00 94.12 99 LYS A O 1
ATOM 759 N N . ASN A 1 100 ? 1.920 12.088 10.713 1.00 94.88 100 ASN A N 1
ATOM 760 C CA . ASN A 1 100 ? 3.203 12.144 10.014 1.00 94.88 100 ASN A CA 1
ATOM 761 C C . ASN A 1 100 ? 3.180 11.304 8.725 1.00 94.88 100 ASN A C 1
ATOM 763 O O . ASN A 1 100 ? 4.124 10.559 8.461 1.00 94.88 100 ASN A O 1
ATOM 767 N N . ALA A 1 101 ? 2.096 11.420 7.949 1.00 95.12 101 ALA A N 1
ATOM 768 C CA . ALA A 1 101 ? 1.912 10.703 6.690 1.00 95.12 101 ALA A CA 1
ATOM 769 C C . ALA A 1 101 ? 3.186 10.721 5.811 1.00 95.12 101 ALA A C 1
ATOM 771 O O . ALA A 1 101 ? 3.764 11.797 5.608 1.00 95.12 101 ALA A O 1
ATOM 772 N N . PRO A 1 102 ? 3.629 9.573 5.261 1.00 95.06 102 PRO A N 1
ATOM 773 C CA . PRO A 1 102 ? 4.821 9.507 4.416 1.00 95.06 102 PRO A CA 1
ATOM 774 C C . PRO A 1 102 ? 4.707 10.381 3.155 1.00 95.06 102 PRO A C 1
ATOM 776 O O . PRO A 1 102 ? 3.887 10.114 2.278 1.00 95.06 102 PRO A O 1
ATOM 779 N N . ARG A 1 103 ? 5.557 11.411 3.030 1.00 91.75 103 ARG A N 1
ATOM 780 C CA . ARG A 1 103 ? 5.557 12.337 1.876 1.00 91.75 103 ARG A CA 1
ATOM 781 C C . ARG A 1 103 ? 6.735 12.118 0.937 1.00 91.75 103 ARG A C 1
ATOM 783 O O . ARG A 1 103 ? 6.571 12.178 -0.278 1.00 91.75 103 ARG A O 1
ATOM 790 N N . THR A 1 104 ? 7.919 11.854 1.482 1.00 90.31 104 THR A N 1
ATOM 791 C CA . THR A 1 104 ? 9.138 11.650 0.685 1.00 90.31 104 THR A CA 1
ATOM 792 C C . THR A 1 104 ? 9.314 10.185 0.294 1.00 90.31 104 THR A C 1
ATOM 794 O O . THR A 1 104 ? 8.885 9.295 1.025 1.00 90.31 104 THR A O 1
ATOM 797 N N . THR A 1 105 ? 10.014 9.907 -0.813 1.00 87.31 105 THR A N 1
ATOM 798 C CA . THR A 1 105 ? 10.330 8.529 -1.241 1.00 87.31 105 THR A CA 1
ATOM 799 C C . THR A 1 105 ? 10.940 7.705 -0.109 1.00 87.31 105 THR A C 1
ATOM 801 O O . THR A 1 105 ? 10.499 6.589 0.140 1.00 87.31 105 THR A O 1
ATOM 804 N N . LYS A 1 106 ? 11.881 8.287 0.648 1.00 88.88 106 LYS A N 1
ATOM 805 C CA . LYS A 1 106 ? 12.528 7.625 1.789 1.00 88.88 106 LYS A CA 1
ATOM 806 C C . LYS A 1 106 ? 11.532 7.248 2.891 1.00 88.88 106 LYS A C 1
ATOM 808 O O . LYS A 1 106 ? 11.607 6.150 3.431 1.00 88.88 106 LYS A O 1
ATOM 813 N N . GLN A 1 107 ? 10.586 8.133 3.216 1.00 93.62 107 GLN A N 1
ATOM 814 C CA . GLN A 1 107 ? 9.539 7.837 4.200 1.00 93.62 107 GLN A CA 1
ATOM 815 C C . GLN A 1 107 ? 8.597 6.734 3.708 1.00 93.62 107 GLN A C 1
ATOM 817 O O . GLN A 1 107 ? 8.251 5.844 4.480 1.00 93.62 107 GLN A O 1
ATOM 822 N N . LYS A 1 108 ? 8.206 6.769 2.428 1.00 94.00 108 LYS A N 1
ATOM 823 C CA . LYS A 1 108 ? 7.321 5.758 1.833 1.00 94.00 108 LYS A CA 1
ATOM 824 C C . LYS A 1 108 ? 7.984 4.377 1.794 1.00 94.00 108 LYS A C 1
ATOM 826 O O . LYS A 1 108 ? 7.364 3.390 2.163 1.00 94.00 108 LYS A O 1
ATOM 831 N N . VAL A 1 109 ? 9.262 4.313 1.420 1.00 91.81 109 VAL A N 1
ATOM 832 C CA . VAL A 1 109 ? 10.057 3.075 1.444 1.00 91.81 109 VAL A CA 1
ATOM 833 C C . VAL A 1 109 ? 10.189 2.538 2.868 1.00 91.81 109 VAL A C 1
ATOM 835 O O . VAL A 1 109 ? 9.890 1.370 3.100 1.00 91.81 109 VAL A O 1
ATOM 838 N N . ARG A 1 110 ? 10.548 3.394 3.838 1.00 93.69 110 ARG A N 1
ATOM 839 C CA . ARG A 1 110 ? 10.612 3.002 5.254 1.00 93.69 110 ARG A CA 1
ATOM 840 C C . ARG A 1 110 ? 9.285 2.415 5.729 1.00 93.69 110 ARG A C 1
ATOM 842 O O . ARG A 1 110 ? 9.293 1.382 6.380 1.00 93.69 110 ARG A O 1
ATOM 849 N N . PHE A 1 111 ? 8.160 3.032 5.368 1.00 95.00 111 PHE A N 1
ATOM 850 C CA . PHE A 1 111 ? 6.838 2.501 5.692 1.00 95.00 111 PHE A CA 1
ATOM 851 C C . PHE A 1 111 ? 6.636 1.076 5.160 1.00 95.00 111 PHE A C 1
ATOM 853 O O . PHE A 1 111 ? 6.232 0.197 5.918 1.00 95.00 111 PHE A O 1
ATOM 860 N N . LEU A 1 112 ? 6.948 0.828 3.883 1.00 93.38 112 LEU A N 1
ATOM 861 C CA . LEU A 1 112 ? 6.788 -0.496 3.274 1.00 93.38 112 LEU A CA 1
ATOM 862 C C . LEU A 1 112 ? 7.681 -1.559 3.927 1.00 93.38 112 LEU A C 1
ATOM 864 O O . LEU A 1 112 ? 7.231 -2.694 4.087 1.00 93.38 112 LEU A O 1
ATOM 868 N N . ILE A 1 113 ? 8.899 -1.186 4.335 1.00 93.38 113 ILE A N 1
ATOM 869 C CA . ILE A 1 113 ? 9.812 -2.067 5.077 1.00 93.38 113 ILE A CA 1
ATOM 870 C C . ILE A 1 113 ? 9.235 -2.393 6.455 1.00 93.38 113 ILE A C 1
ATOM 872 O O . ILE A 1 113 ? 9.045 -3.564 6.774 1.00 93.38 113 ILE A O 1
ATOM 876 N N . THR A 1 114 ? 8.880 -1.380 7.256 1.00 93.06 114 THR A N 1
ATOM 877 C CA . THR A 1 114 ? 8.330 -1.599 8.606 1.00 93.06 114 THR A CA 1
ATOM 878 C C . THR A 1 114 ? 7.026 -2.397 8.557 1.00 93.06 114 THR A C 1
ATOM 880 O O . THR A 1 114 ? 6.751 -3.208 9.437 1.00 93.06 114 THR A O 1
ATOM 883 N N . ARG A 1 115 ? 6.222 -2.212 7.506 1.00 90.94 115 ARG A N 1
ATOM 884 C CA . ARG A 1 115 ? 4.981 -2.960 7.283 1.00 90.94 115 ARG A CA 1
ATOM 885 C C . ARG A 1 115 ? 5.212 -4.416 6.854 1.00 90.94 115 ARG A C 1
ATOM 887 O O . ARG A 1 115 ? 4.263 -5.204 6.909 1.00 90.94 115 ARG A O 1
ATOM 894 N N . GLY A 1 116 ? 6.429 -4.763 6.430 1.00 89.88 116 GLY A N 1
ATOM 895 C CA . GLY A 1 116 ? 6.800 -6.082 5.919 1.00 89.88 116 GLY A CA 1
ATOM 896 C C . GLY A 1 116 ? 6.319 -6.356 4.491 1.00 89.88 116 GLY A C 1
ATOM 897 O O . GLY A 1 116 ? 6.116 -7.513 4.135 1.00 89.88 116 GLY A O 1
ATOM 898 N N . VAL A 1 117 ? 6.074 -5.312 3.687 1.00 90.69 117 VAL A N 1
ATOM 899 C CA . VAL A 1 117 ? 5.681 -5.446 2.267 1.00 90.69 117 VAL A CA 1
ATOM 900 C C . VAL A 1 117 ? 6.899 -5.695 1.382 1.00 90.69 117 VAL A C 1
ATOM 902 O O . VAL A 1 117 ? 6.812 -6.439 0.412 1.00 90.69 117 VAL A O 1
ATOM 905 N N . ILE A 1 118 ? 8.022 -5.062 1.717 1.00 91.31 118 ILE A N 1
ATOM 906 C CA . ILE A 1 118 ? 9.319 -5.256 1.066 1.00 91.31 118 ILE A CA 1
ATOM 907 C C . ILE A 1 118 ? 10.395 -5.407 2.137 1.00 91.31 118 ILE A C 1
ATOM 909 O O . ILE A 1 118 ? 10.212 -4.954 3.265 1.00 91.31 118 ILE A O 1
ATOM 913 N N . ASP A 1 119 ? 11.530 -5.992 1.777 1.00 90.44 119 ASP A N 1
ATOM 914 C CA . ASP A 1 119 ? 12.717 -6.029 2.626 1.00 90.44 119 ASP A CA 1
ATOM 915 C C . ASP A 1 119 ? 13.755 -4.960 2.222 1.00 90.44 119 ASP A C 1
ATOM 917 O O . ASP A 1 119 ? 13.650 -4.275 1.198 1.00 90.44 119 ASP A O 1
ATOM 921 N N . GLU A 1 120 ? 14.790 -4.817 3.053 1.00 90.50 120 GLU A N 1
ATOM 922 C CA . GLU A 1 120 ? 15.939 -3.925 2.829 1.00 90.50 120 GLU A CA 1
ATOM 923 C C . GLU A 1 120 ? 16.673 -4.226 1.507 1.00 90.50 120 GLU A C 1
ATOM 925 O O . GLU A 1 120 ? 17.221 -3.331 0.859 1.00 90.50 120 GLU A O 1
ATOM 930 N N . LEU A 1 121 ? 16.705 -5.492 1.074 1.00 89.31 121 LEU A N 1
ATOM 931 C CA . LEU A 1 121 ? 17.358 -5.878 -0.176 1.00 89.31 121 LEU A CA 1
ATOM 932 C C . LEU A 1 121 ? 16.569 -5.381 -1.392 1.00 89.31 121 LEU A C 1
ATOM 934 O O . LEU A 1 121 ? 17.144 -4.736 -2.270 1.00 89.31 121 LEU A O 1
ATOM 938 N N . THR A 1 122 ? 15.261 -5.626 -1.413 1.00 88.94 122 THR A N 1
ATOM 939 C CA . THR A 1 122 ? 14.329 -5.162 -2.445 1.00 88.94 122 THR A CA 1
ATOM 940 C C . THR A 1 122 ? 14.351 -3.643 -2.531 1.00 88.94 122 THR A C 1
ATOM 942 O O . THR A 1 122 ? 14.451 -3.095 -3.627 1.00 88.94 122 THR A O 1
ATOM 945 N N . SER A 1 123 ? 14.358 -2.955 -1.386 1.00 89.06 123 SER A N 1
ATOM 946 C CA . SER A 1 123 ? 14.519 -1.499 -1.326 1.00 89.06 123 SER A CA 1
ATOM 947 C C . SER A 1 123 ? 15.781 -1.025 -2.059 1.00 89.06 123 SER A C 1
ATOM 949 O O . SER A 1 123 ? 15.693 -0.219 -2.986 1.00 89.06 123 SER A O 1
ATOM 951 N N . ARG A 1 124 ? 16.953 -1.594 -1.738 1.00 86.38 124 ARG A N 1
ATOM 952 C CA . ARG A 1 124 ? 18.228 -1.237 -2.393 1.00 86.38 124 ARG A CA 1
ATOM 953 C C . ARG A 1 124 ? 18.244 -1.556 -3.890 1.00 86.38 124 ARG A C 1
ATOM 955 O O . ARG A 1 124 ? 18.864 -0.842 -4.678 1.00 86.38 124 ARG A O 1
ATOM 962 N N . VAL A 1 125 ? 17.590 -2.639 -4.313 1.00 85.12 125 VAL A N 1
ATOM 963 C CA . VAL A 1 125 ? 17.438 -2.980 -5.738 1.00 85.12 125 VAL A CA 1
ATOM 964 C C . VAL A 1 125 ? 16.591 -1.926 -6.458 1.00 85.12 125 VAL A C 1
ATOM 966 O O . VAL A 1 125 ? 17.005 -1.431 -7.508 1.00 85.12 125 VAL A O 1
ATOM 969 N N . LEU A 1 126 ? 15.461 -1.529 -5.872 1.00 84.88 126 LEU A N 1
ATOM 970 C CA . LEU A 1 126 ? 14.585 -0.495 -6.421 1.00 84.88 126 LEU A CA 1
ATOM 971 C C . LEU A 1 126 ? 15.266 0.879 -6.458 1.00 84.88 126 LEU A C 1
ATOM 973 O O . LEU A 1 126 ? 15.145 1.583 -7.457 1.00 84.88 126 LEU A O 1
ATOM 977 N N . GLU A 1 127 ? 16.032 1.248 -5.429 1.00 83.56 127 GLU A N 1
ATOM 978 C CA . GLU A 1 127 ? 16.808 2.496 -5.414 1.00 83.56 127 GLU A CA 1
ATOM 979 C C . GLU A 1 127 ? 17.808 2.568 -6.575 1.00 83.56 127 GLU A C 1
ATOM 981 O O . GLU A 1 127 ? 17.872 3.586 -7.266 1.00 83.56 127 GLU A O 1
ATOM 986 N N . ARG A 1 128 ? 18.519 1.472 -6.872 1.00 77.12 128 ARG A N 1
ATOM 987 C CA . ARG A 1 128 ? 19.434 1.406 -8.027 1.00 77.12 128 ARG A CA 1
ATOM 988 C C . ARG A 1 128 ? 18.702 1.548 -9.365 1.00 77.12 128 ARG A C 1
ATOM 990 O O . ARG A 1 128 ? 19.196 2.224 -10.267 1.00 77.12 128 ARG A O 1
ATOM 997 N N . ALA A 1 129 ? 17.511 0.962 -9.497 1.00 75.00 129 ALA A N 1
ATOM 998 C CA . ALA A 1 129 ? 16.672 1.129 -10.688 1.00 75.00 129 ALA A CA 1
ATOM 999 C C . ALA A 1 129 ? 16.186 2.586 -10.847 1.00 75.00 129 ALA A C 1
ATOM 1001 O O . ALA A 1 129 ? 16.190 3.146 -11.943 1.00 75.00 129 ALA A O 1
ATOM 1002 N N . ILE A 1 130 ? 15.834 3.233 -9.734 1.00 74.06 130 ILE A N 1
ATOM 1003 C CA . ILE A 1 130 ? 15.416 4.640 -9.658 1.00 74.06 130 ILE A CA 1
ATOM 1004 C C . ILE A 1 130 ? 16.575 5.590 -9.998 1.00 74.06 130 ILE A C 1
ATOM 1006 O O . ILE A 1 130 ? 16.355 6.626 -10.633 1.00 74.06 130 ILE A O 1
ATOM 1010 N N . GLU A 1 131 ? 17.807 5.250 -9.621 1.00 74.31 131 GLU A N 1
ATOM 1011 C CA . GLU A 1 131 ? 18.994 6.047 -9.935 1.00 74.31 131 GLU A CA 1
ATOM 1012 C C . GLU A 1 131 ? 19.269 6.106 -11.446 1.00 74.31 131 GLU A C 1
ATOM 1014 O O . GLU A 1 131 ? 19.612 7.172 -11.967 1.00 74.31 131 GLU A O 1
ATOM 1019 N N . LYS A 1 132 ? 19.023 5.007 -12.178 1.00 68.50 132 LYS A N 1
ATOM 1020 C CA . LYS A 1 132 ? 19.098 4.983 -13.651 1.00 68.50 132 LYS A CA 1
ATOM 1021 C C . LYS A 1 132 ? 18.127 5.998 -14.282 1.00 68.50 132 LYS A C 1
ATOM 1023 O O . LYS A 1 132 ? 18.525 6.741 -15.175 1.00 68.50 132 LYS A O 1
ATOM 1028 N N . ARG A 1 133 ? 16.909 6.145 -13.739 1.00 67.31 133 ARG A N 1
ATOM 1029 C CA . ARG A 1 133 ? 15.969 7.216 -14.134 1.00 67.31 133 ARG A CA 1
ATOM 1030 C C . ARG A 1 133 ? 16.486 8.609 -13.788 1.00 67.31 133 ARG A C 1
ATOM 1032 O O . ARG A 1 133 ? 16.332 9.525 -14.584 1.00 67.31 133 ARG A O 1
ATOM 1039 N N . ASN A 1 134 ? 17.059 8.808 -12.599 1.00 67.12 134 ASN A N 1
ATOM 1040 C CA . ASN A 1 134 ? 17.537 10.135 -12.190 1.00 67.12 134 ASN A CA 1
ATOM 1041 C C . ASN A 1 134 ? 18.641 10.654 -13.126 1.00 67.12 134 ASN A C 1
ATOM 1043 O O . ASN A 1 134 ? 18.725 11.859 -13.351 1.00 67.12 134 ASN A O 1
ATOM 1047 N N . LYS A 1 135 ? 19.446 9.762 -13.717 1.00 69.94 135 LYS A N 1
ATOM 1048 C CA . LYS A 1 135 ? 20.390 10.126 -14.784 1.00 69.94 135 LYS A CA 1
ATOM 1049 C C . LYS A 1 135 ? 19.667 10.597 -16.057 1.00 69.94 135 LYS A C 1
ATOM 1051 O O . LYS A 1 135 ? 20.081 11.601 -16.629 1.00 69.94 135 LYS A O 1
ATOM 1056 N N . ALA A 1 136 ? 18.566 9.953 -16.440 1.00 61.81 136 ALA A N 1
ATOM 1057 C CA . ALA A 1 136 ? 17.760 10.368 -17.587 1.00 61.81 136 ALA A CA 1
ATOM 1058 C C . ALA A 1 136 ? 17.055 11.715 -17.384 1.00 61.81 136 ALA A C 1
ATOM 1060 O O . ALA A 1 136 ? 17.209 12.612 -18.204 1.00 61.81 136 ALA A O 1
ATOM 1061 N N . GLU A 1 137 ? 16.343 11.899 -16.269 1.00 63.47 137 GLU A N 1
ATOM 1062 C CA . GLU A 1 137 ? 15.577 13.133 -16.035 1.00 63.47 137 GLU A CA 1
ATOM 1063 C C . GLU A 1 137 ? 16.431 14.331 -15.599 1.00 63.47 137 GLU A C 1
ATOM 1065 O O . GLU A 1 137 ? 16.112 15.461 -15.949 1.00 63.47 137 GLU A O 1
ATOM 1070 N N . HIS A 1 138 ? 17.4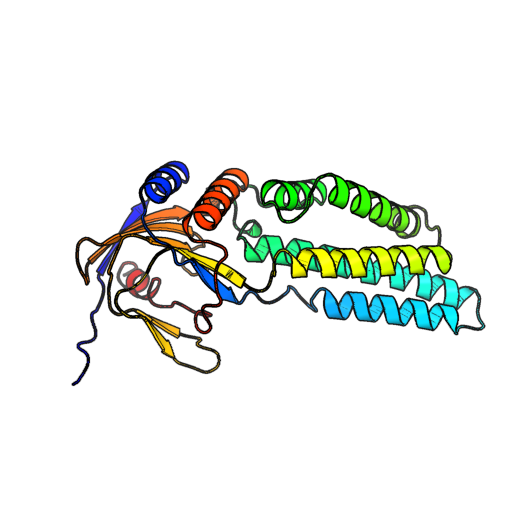74 14.122 -14.788 1.00 70.12 138 HIS A N 1
ATOM 1071 C CA . HIS A 1 138 ? 18.184 15.234 -14.132 1.00 70.12 138 HIS A CA 1
ATOM 1072 C C . HIS A 1 138 ? 19.598 15.457 -14.657 1.00 70.12 138 HIS A C 1
ATOM 1074 O O . HIS A 1 138 ? 20.186 16.505 -14.402 1.00 70.12 138 HIS A O 1
ATOM 1080 N N . ARG A 1 139 ? 20.156 14.481 -15.378 1.00 67.12 139 ARG A N 1
ATOM 1081 C CA . ARG A 1 139 ? 21.431 14.639 -16.090 1.00 67.12 139 ARG A CA 1
ATOM 1082 C C . ARG A 1 139 ? 21.248 14.631 -17.606 1.00 67.12 139 ARG A C 1
ATOM 1084 O O . ARG A 1 139 ? 22.246 14.679 -18.312 1.00 67.12 139 ARG A O 1
ATOM 1091 N N . TYR A 1 140 ? 19.998 14.580 -18.080 1.00 66.44 140 TYR A N 1
ATOM 1092 C CA . TYR A 1 140 ? 19.627 14.582 -19.497 1.00 66.44 140 TYR A CA 1
ATOM 1093 C C . TYR A 1 140 ? 20.322 13.475 -20.310 1.00 66.44 140 TYR A C 1
ATOM 1095 O O . TYR A 1 140 ? 20.595 13.636 -21.496 1.00 66.44 140 TYR A O 1
ATOM 1103 N N . VAL A 1 141 ? 20.629 12.342 -19.663 1.00 77.00 141 VAL A N 1
ATOM 1104 C CA . VAL A 1 141 ? 21.273 11.188 -20.305 1.00 77.00 141 VAL A CA 1
ATOM 1105 C C . VAL A 1 141 ? 20.209 10.182 -20.724 1.00 77.00 141 VAL A C 1
ATOM 1107 O O . VAL A 1 141 ? 19.724 9.415 -19.892 1.00 77.00 141 VAL A O 1
ATOM 1110 N N . SER A 1 142 ? 19.860 10.160 -22.010 1.00 79.44 142 SER A N 1
ATOM 1111 C CA . SER A 1 142 ? 18.895 9.190 -22.532 1.00 79.44 142 SER A CA 1
ATOM 1112 C C . SER A 1 142 ? 19.400 7.754 -22.312 1.00 79.44 142 SER A C 1
ATOM 1114 O O . SER A 1 142 ? 20.541 7.448 -22.672 1.00 79.44 142 SER A O 1
ATOM 1116 N N . PRO A 1 143 ? 18.593 6.869 -21.700 1.00 82.31 143 PRO A N 1
ATOM 1117 C CA . PRO A 1 143 ? 18.955 5.468 -21.559 1.00 82.31 143 PRO A CA 1
ATOM 1118 C C . PRO A 1 143 ? 19.007 4.816 -22.942 1.00 82.31 143 PRO A C 1
ATOM 1120 O O . PRO A 1 143 ? 18.202 5.128 -23.818 1.00 82.31 143 PRO A O 1
ATOM 1123 N N . ILE A 1 144 ? 19.958 3.902 -23.124 1.00 89.31 144 ILE A N 1
ATOM 1124 C CA . ILE A 1 144 ? 19.955 2.992 -24.272 1.00 89.31 144 ILE A CA 1
ATOM 1125 C C . ILE A 1 144 ? 18.872 1.924 -24.080 1.00 89.31 144 ILE A C 1
ATOM 1127 O O . ILE A 1 144 ? 18.450 1.673 -22.948 1.00 89.31 144 ILE A O 1
ATOM 1131 N N . LEU A 1 145 ? 18.471 1.276 -25.173 1.00 91.00 145 LEU A N 1
ATOM 1132 C CA . LEU A 1 145 ? 17.423 0.252 -25.184 1.00 91.00 145 LEU A CA 1
ATOM 1133 C C . LEU A 1 145 ? 17.630 -0.830 -24.115 1.00 91.00 145 LEU A C 1
ATOM 1135 O O . LEU A 1 145 ? 16.746 -1.025 -23.291 1.00 91.00 145 LEU A O 1
ATOM 1139 N N . GLU A 1 146 ? 18.823 -1.422 -24.048 1.00 90.88 146 GLU A N 1
ATOM 1140 C CA . GLU A 1 146 ? 19.175 -2.453 -23.055 1.00 90.88 146 GLU A CA 1
ATOM 1141 C C . GLU A 1 146 ? 18.922 -1.984 -21.610 1.00 90.88 146 GLU A C 1
ATOM 1143 O O . GLU A 1 146 ? 18.379 -2.698 -20.770 1.00 90.88 146 GLU A O 1
ATOM 1148 N N . VAL A 1 147 ? 19.248 -0.722 -21.312 1.00 88.38 147 VAL A N 1
ATOM 1149 C CA . VAL A 1 147 ? 19.032 -0.146 -19.980 1.00 88.38 147 VAL A CA 1
ATOM 1150 C C . VAL A 1 147 ? 17.544 0.070 -19.702 1.00 88.38 147 VAL A C 1
ATOM 1152 O O . VAL A 1 147 ? 17.114 -0.099 -18.558 1.00 88.38 147 VAL A O 1
ATOM 1155 N N . ALA A 1 148 ? 16.767 0.471 -20.711 1.00 90.94 148 ALA A N 1
ATOM 1156 C CA . ALA A 1 148 ? 15.322 0.617 -20.580 1.00 90.94 148 ALA A CA 1
ATOM 1157 C C . ALA A 1 148 ? 14.653 -0.749 -20.354 1.00 90.94 148 ALA A C 1
ATOM 1159 O O . ALA A 1 148 ? 13.869 -0.878 -19.414 1.00 90.94 148 ALA A O 1
ATOM 1160 N N . GLU A 1 149 ? 15.025 -1.768 -21.131 1.00 93.31 149 GLU A N 1
ATOM 1161 C CA . GLU A 1 149 ? 14.572 -3.158 -20.986 1.00 93.31 149 GLU A CA 1
ATOM 1162 C C . GLU A 1 149 ? 14.826 -3.689 -19.572 1.00 93.31 149 GLU A C 1
ATOM 1164 O O . GLU A 1 149 ? 13.887 -4.111 -18.892 1.00 93.31 149 GLU A O 1
ATOM 1169 N N . ASP A 1 150 ? 16.065 -3.571 -19.088 1.00 90.25 150 ASP A N 1
ATOM 1170 C CA . ASP A 1 150 ? 16.467 -3.983 -17.741 1.00 90.25 150 ASP A CA 1
ATOM 1171 C C . ASP A 1 150 ? 15.603 -3.343 -16.650 1.00 90.25 150 ASP A C 1
ATOM 1173 O O . ASP A 1 150 ? 15.163 -4.003 -15.705 1.00 90.25 150 ASP A O 1
ATOM 1177 N N . VAL A 1 151 ? 15.392 -2.026 -16.741 1.00 90.06 151 VAL A N 1
ATOM 1178 C CA . VAL A 1 151 ? 14.640 -1.277 -15.729 1.00 90.06 151 VAL A CA 1
ATOM 1179 C C . VAL A 1 151 ? 13.167 -1.663 -15.766 1.00 90.06 151 VAL A C 1
ATOM 1181 O O . VAL A 1 151 ? 12.579 -1.899 -14.706 1.00 90.06 151 VAL A O 1
ATOM 1184 N N . VAL A 1 152 ? 12.568 -1.739 -16.956 1.00 93.38 152 VAL A N 1
ATOM 1185 C CA . VAL A 1 152 ? 11.159 -2.111 -17.116 1.00 93.38 152 VAL A CA 1
ATOM 1186 C C . VAL A 1 152 ? 10.930 -3.537 -16.624 1.00 93.38 152 VAL A C 1
ATOM 1188 O O . VAL A 1 152 ? 10.011 -3.754 -15.831 1.00 93.38 152 VAL A O 1
ATOM 1191 N N . GLU A 1 153 ? 11.777 -4.495 -17.005 1.00 92.81 153 GLU A N 1
ATOM 1192 C CA . GLU A 1 153 ? 11.627 -5.892 -16.591 1.00 92.81 153 GLU A CA 1
ATOM 1193 C C . GLU A 1 153 ? 11.836 -6.062 -15.085 1.00 92.81 153 GLU A C 1
ATOM 1195 O O . GLU A 1 153 ? 11.023 -6.713 -14.419 1.00 92.81 153 GLU A O 1
ATOM 1200 N N . LEU A 1 154 ? 12.858 -5.419 -14.514 1.00 91.19 154 LEU A N 1
ATOM 1201 C CA . LEU A 1 154 ? 13.093 -5.434 -13.072 1.00 91.19 154 LEU A CA 1
ATOM 1202 C C . LEU A 1 154 ? 11.884 -4.893 -12.301 1.00 91.19 154 LEU A C 1
ATOM 1204 O O . LEU A 1 154 ? 11.423 -5.524 -11.345 1.00 91.19 154 LEU A O 1
ATOM 1208 N N . LEU A 1 155 ? 11.351 -3.736 -12.705 1.00 91.38 155 LEU A N 1
ATOM 1209 C CA . LEU A 1 155 ? 10.202 -3.124 -12.038 1.00 91.38 155 LEU A CA 1
ATOM 1210 C C . LEU A 1 155 ? 8.939 -3.966 -12.205 1.00 91.38 155 LEU A C 1
ATOM 1212 O O . LEU A 1 155 ? 8.224 -4.183 -11.226 1.00 91.38 155 LEU A O 1
ATOM 1216 N N . ARG A 1 156 ? 8.695 -4.505 -13.401 1.00 92.44 156 ARG A N 1
ATOM 1217 C CA . ARG A 1 156 ? 7.561 -5.392 -13.677 1.00 92.44 156 ARG A CA 1
ATOM 1218 C C . ARG A 1 156 ? 7.594 -6.638 -12.797 1.00 92.44 156 ARG A C 1
ATOM 1220 O O . ARG A 1 156 ? 6.595 -6.961 -12.151 1.00 92.44 156 ARG A O 1
ATOM 1227 N N . ARG A 1 157 ? 8.745 -7.311 -12.723 1.00 91.00 157 ARG A N 1
ATOM 1228 C CA . ARG A 1 157 ? 8.949 -8.499 -11.877 1.00 91.00 157 ARG A CA 1
ATOM 1229 C C . ARG A 1 157 ? 8.789 -8.174 -10.400 1.00 91.00 157 ARG A C 1
ATOM 1231 O O . ARG A 1 157 ? 8.109 -8.910 -9.690 1.00 91.00 157 ARG A O 1
ATOM 1238 N N . THR A 1 158 ? 9.357 -7.057 -9.953 1.00 89.94 158 THR A N 1
ATOM 1239 C CA . THR A 1 158 ? 9.292 -6.641 -8.547 1.00 89.94 158 THR A CA 1
ATOM 1240 C C . THR A 1 158 ? 7.860 -6.300 -8.135 1.00 89.94 158 THR A C 1
ATOM 1242 O O . THR A 1 158 ? 7.382 -6.795 -7.118 1.00 89.94 158 THR A O 1
ATOM 1245 N N . VAL A 1 159 ? 7.128 -5.532 -8.950 1.00 89.69 159 VAL A N 1
ATOM 1246 C CA . VAL A 1 159 ? 5.707 -5.225 -8.710 1.00 89.69 159 VAL A CA 1
ATOM 1247 C C . VAL A 1 159 ? 4.864 -6.501 -8.665 1.00 89.69 159 VAL A C 1
ATOM 1249 O O . VAL A 1 159 ? 4.029 -6.648 -7.771 1.00 89.69 159 VAL A O 1
ATOM 1252 N N . ALA A 1 160 ? 5.084 -7.441 -9.588 1.00 88.81 160 ALA A N 1
ATOM 1253 C CA . ALA A 1 160 ? 4.367 -8.714 -9.599 1.00 88.81 160 ALA A CA 1
ATOM 1254 C C . ALA A 1 160 ? 4.657 -9.560 -8.345 1.00 88.81 160 ALA A C 1
ATOM 1256 O O . ALA A 1 160 ? 3.725 -10.085 -7.729 1.00 88.81 160 ALA A O 1
ATOM 1257 N N . ALA A 1 161 ? 5.924 -9.648 -7.931 1.00 87.31 161 ALA A N 1
ATOM 1258 C CA . ALA A 1 161 ? 6.335 -10.386 -6.739 1.00 87.31 161 ALA A CA 1
ATOM 1259 C C . ALA A 1 161 ? 5.719 -9.792 -5.462 1.00 87.31 161 ALA A C 1
ATOM 1261 O O . ALA A 1 161 ? 5.061 -10.508 -4.706 1.00 87.31 161 ALA A O 1
ATOM 1262 N N . ILE A 1 162 ? 5.835 -8.472 -5.278 1.00 88.12 162 ILE A N 1
ATOM 1263 C CA . ILE A 1 162 ? 5.276 -7.752 -4.124 1.00 88.12 162 ILE A CA 1
ATOM 1264 C C . ILE A 1 162 ? 3.759 -7.972 -4.022 1.00 88.12 162 ILE A C 1
ATOM 1266 O O . ILE A 1 162 ? 3.241 -8.281 -2.949 1.00 88.12 162 ILE A O 1
ATOM 1270 N N . ARG A 1 163 ? 3.032 -7.880 -5.143 1.00 86.94 163 ARG A N 1
ATOM 1271 C CA . ARG A 1 163 ? 1.573 -8.089 -5.163 1.00 86.94 163 ARG A CA 1
ATOM 1272 C C . ARG A 1 163 ? 1.165 -9.533 -4.894 1.00 86.94 163 ARG A C 1
ATOM 1274 O O . ARG A 1 163 ? 0.101 -9.747 -4.319 1.00 86.94 163 ARG A O 1
ATOM 1281 N N . THR A 1 164 ? 1.984 -10.497 -5.311 1.00 84.25 164 THR A N 1
ATOM 1282 C CA . THR A 1 164 ? 1.753 -11.924 -5.041 1.00 84.25 164 THR A CA 1
ATOM 1283 C C . THR A 1 164 ? 1.913 -12.219 -3.553 1.00 84.25 164 THR A C 1
ATOM 1285 O O . THR A 1 164 ? 1.098 -12.934 -2.978 1.00 84.25 164 THR A O 1
ATOM 1288 N N . GLN A 1 165 ? 2.919 -11.618 -2.913 1.00 82.50 165 GLN A N 1
ATOM 1289 C CA . GLN A 1 165 ? 3.145 -11.748 -1.476 1.00 82.50 165 GLN A CA 1
ATOM 1290 C C . GLN A 1 165 ? 2.091 -11.003 -0.646 1.00 82.50 165 GLN A C 1
ATOM 1292 O O . GLN A 1 165 ? 1.630 -11.501 0.379 1.00 82.50 165 GLN A O 1
ATOM 1297 N N . SER A 1 166 ? 1.715 -9.794 -1.065 1.00 83.38 166 SER A N 1
ATOM 1298 C CA . SER A 1 166 ? 0.764 -8.949 -0.347 1.00 83.38 166 SER A CA 1
ATOM 1299 C C . SER A 1 166 ? -0.101 -8.172 -1.327 1.00 83.38 166 SER A C 1
ATOM 1301 O O . SER A 1 166 ? 0.313 -7.142 -1.847 1.00 83.38 166 SER A O 1
ATOM 1303 N N . SER A 1 167 ? -1.334 -8.612 -1.569 1.00 85.44 167 SER A N 1
ATOM 1304 C CA . SER A 1 167 ? -2.230 -7.877 -2.468 1.00 85.44 167 SER A CA 1
ATOM 1305 C C . SER A 1 167 ? -2.545 -6.475 -1.914 1.00 85.44 167 SER A C 1
ATOM 1307 O O . SER A 1 167 ? -2.957 -6.351 -0.755 1.00 85.44 167 SER A O 1
ATOM 1309 N N . PRO A 1 168 ? -2.405 -5.400 -2.716 1.00 88.00 168 PRO A N 1
ATOM 1310 C CA . PRO A 1 168 ? -2.791 -4.061 -2.287 1.00 88.00 168 PRO A CA 1
ATOM 1311 C C . PRO A 1 168 ? -4.311 -3.823 -2.358 1.00 88.00 168 PRO A C 1
ATOM 1313 O O . PRO A 1 168 ? -4.804 -2.844 -1.808 1.00 88.00 168 PRO A O 1
ATOM 1316 N N . LYS A 1 169 ? -5.063 -4.728 -3.006 1.00 84.69 169 LYS A N 1
ATOM 1317 C CA . LYS A 1 169 ? -6.501 -4.568 -3.285 1.00 84.69 169 LYS A CA 1
ATOM 1318 C C . LYS A 1 169 ? -7.382 -4.615 -2.043 1.00 84.69 169 LYS A C 1
ATOM 1320 O O . LYS A 1 169 ? -8.482 -4.081 -2.081 1.00 84.69 169 LYS A O 1
ATOM 1325 N N . TYR A 1 170 ? -6.935 -5.284 -0.984 1.00 81.00 170 TYR A N 1
ATOM 1326 C CA . TYR A 1 170 ? -7.717 -5.463 0.234 1.00 81.00 170 TYR A CA 1
ATOM 1327 C C . TYR A 1 170 ? -6.992 -4.807 1.394 1.00 81.00 170 TYR A C 1
ATOM 1329 O O . TYR A 1 170 ? -5.921 -5.252 1.809 1.00 81.00 170 TYR A O 1
ATOM 1337 N N . GLY A 1 171 ? -7.569 -3.722 1.893 1.00 81.75 171 GLY A N 1
ATOM 1338 C CA . GLY A 1 171 ? -7.069 -3.045 3.075 1.00 81.75 171 GLY A CA 1
ATOM 1339 C C . GLY A 1 171 ? -7.760 -3.530 4.345 1.00 81.75 171 GLY A C 1
ATOM 1340 O O . GLY A 1 171 ? -8.886 -4.017 4.272 1.00 81.75 171 GLY A O 1
ATOM 1341 N N . PRO A 1 172 ? -7.117 -3.388 5.514 1.00 82.94 172 PRO A N 1
ATOM 1342 C CA . PRO A 1 172 ? -7.727 -3.702 6.800 1.00 82.94 172 PRO A CA 1
ATOM 1343 C C . PRO A 1 172 ? -9.020 -2.906 6.984 1.00 82.94 172 PRO A C 1
ATOM 1345 O O . PRO A 1 172 ? -9.088 -1.721 6.626 1.00 82.94 172 PRO A O 1
ATOM 1348 N N . TRP A 1 173 ? -10.027 -3.573 7.541 1.00 79.94 173 TRP A N 1
ATOM 1349 C CA . TRP A 1 173 ? -11.283 -2.948 7.927 1.00 79.94 173 TRP A CA 1
ATOM 1350 C C . TRP A 1 173 ? -11.726 -3.404 9.315 1.00 79.94 173 TRP A C 1
ATOM 1352 O O . TRP A 1 173 ? -11.817 -2.568 10.209 1.00 79.94 173 TRP A O 1
ATOM 1362 N N . ILE A 1 174 ? -11.952 -4.705 9.521 1.00 77.31 174 ILE A N 1
ATOM 1363 C CA . ILE A 1 174 ? -12.434 -5.244 10.802 1.00 77.31 174 ILE A CA 1
ATOM 1364 C C . ILE A 1 174 ? -11.645 -6.489 11.180 1.00 77.31 174 ILE A C 1
ATOM 1366 O O . ILE A 1 174 ? -11.416 -7.365 10.352 1.00 77.31 174 ILE A O 1
ATOM 1370 N N . PHE A 1 175 ? -11.280 -6.592 12.451 1.00 68.50 175 PHE A N 1
ATOM 1371 C CA . PHE A 1 175 ? -10.675 -7.779 13.039 1.00 68.50 175 PHE A CA 1
ATOM 1372 C C . PHE A 1 175 ? -11.519 -8.225 14.233 1.00 68.50 175 PHE A C 1
ATOM 1374 O O . PHE A 1 175 ? -11.5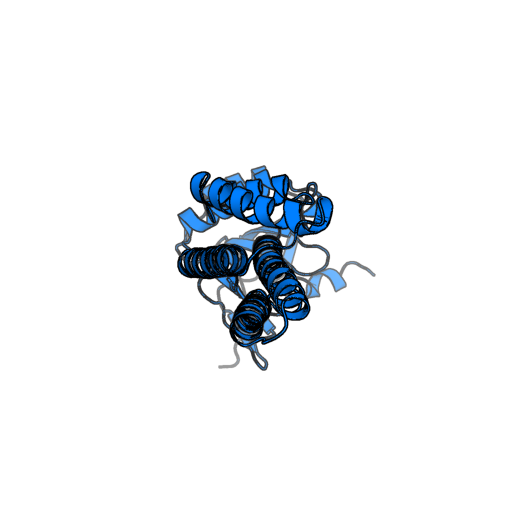89 -7.524 15.242 1.00 68.50 175 PHE A O 1
ATOM 1381 N N . GLY A 1 176 ? -12.216 -9.352 14.077 1.00 67.19 176 GLY A N 1
ATOM 1382 C CA . GLY A 1 176 ? -13.304 -9.791 14.955 1.00 67.19 176 GLY A CA 1
ATOM 1383 C C . GLY A 1 176 ? -14.545 -10.206 14.159 1.00 67.19 176 GLY A C 1
ATOM 1384 O O . GLY A 1 176 ? -14.434 -10.603 12.996 1.00 67.19 176 GLY A O 1
ATOM 1385 N N . GLY A 1 177 ? -15.726 -10.142 14.781 1.00 61.97 177 GLY A N 1
ATOM 1386 C CA . GLY A 1 177 ? -16.988 -10.524 14.144 1.00 61.97 177 GLY A CA 1
ATOM 1387 C C . GLY A 1 177 ? -18.181 -9.705 14.631 1.00 61.97 177 GLY A C 1
ATOM 1388 O O . GLY A 1 177 ? -18.198 -9.213 15.757 1.00 61.97 177 GLY A O 1
ATOM 1389 N N . PHE A 1 178 ? -19.188 -9.582 13.771 1.00 63.66 178 PHE A N 1
ATOM 1390 C CA . PHE A 1 178 ? -20.507 -9.043 14.104 1.00 63.66 178 PHE A CA 1
ATOM 1391 C C . PHE A 1 178 ? -21.506 -10.179 14.356 1.00 63.66 178 PHE A C 1
ATOM 1393 O O . PHE A 1 178 ? -21.269 -11.310 13.933 1.00 63.66 178 PHE A O 1
ATOM 1400 N N . LEU A 1 179 ? -22.623 -9.896 15.038 1.00 54.38 179 LEU A N 1
ATOM 1401 C CA . LEU A 1 179 ? -23.681 -10.889 15.263 1.00 54.38 179 LEU A CA 1
ATOM 1402 C C . LEU A 1 179 ? -24.381 -11.249 13.947 1.00 54.38 179 LEU A C 1
ATOM 1404 O O . LEU A 1 179 ? -24.563 -12.425 13.654 1.00 54.38 179 LEU A O 1
ATOM 1408 N N . HIS A 1 180 ? -24.720 -10.238 13.144 1.00 56.81 180 HIS A N 1
ATOM 1409 C CA . HIS A 1 180 ? -25.142 -10.400 11.757 1.00 56.81 180 HIS A CA 1
ATOM 1410 C C . HIS A 1 180 ? -24.701 -9.176 10.961 1.00 56.81 180 HIS A C 1
ATOM 1412 O O . HIS A 1 180 ? -24.845 -8.040 11.425 1.00 56.81 180 HIS A O 1
ATOM 1418 N N . ALA A 1 181 ? -24.213 -9.414 9.752 1.00 53.56 181 ALA A N 1
ATOM 1419 C CA . ALA A 1 181 ? -23.994 -8.369 8.774 1.00 53.56 181 ALA A CA 1
ATOM 1420 C C . ALA A 1 181 ? -24.594 -8.822 7.442 1.00 53.56 181 ALA A C 1
ATOM 1422 O O . ALA A 1 181 ? -24.337 -9.946 7.010 1.00 53.56 181 ALA A O 1
ATOM 1423 N N . SER A 1 182 ? -25.420 -7.982 6.820 1.00 47.84 182 SER A N 1
ATOM 1424 C CA . SER A 1 182 ? -25.954 -8.236 5.482 1.00 47.84 182 SER A CA 1
ATOM 1425 C C . SER A 1 182 ? -25.441 -7.180 4.505 1.00 47.84 182 SER A C 1
ATOM 1427 O O . SER A 1 182 ? -25.397 -5.992 4.815 1.00 47.84 182 SER A O 1
ATOM 1429 N N . GLY A 1 183 ? -24.964 -7.628 3.345 1.00 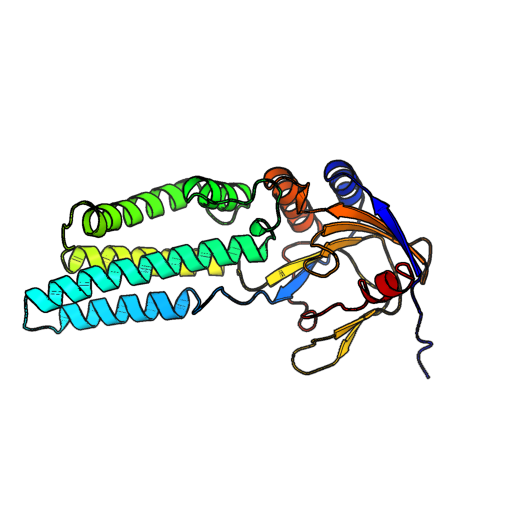45.31 183 GLY A N 1
ATOM 1430 C CA . GLY A 1 183 ? -24.537 -6.759 2.254 1.00 45.31 183 GLY A CA 1
ATOM 1431 C C . GLY A 1 183 ? -25.722 -6.416 1.350 1.00 45.31 183 GLY A C 1
ATOM 1432 O O . GLY A 1 183 ? -26.448 -7.320 0.941 1.00 45.31 183 GLY A O 1
ATOM 1433 N N . ALA A 1 184 ? -25.918 -5.144 1.000 1.00 37.28 184 ALA A N 1
ATOM 1434 C CA . ALA A 1 184 ? -26.911 -4.723 0.008 1.00 37.28 184 ALA A CA 1
ATOM 1435 C C . ALA A 1 184 ? -26.310 -3.797 -1.068 1.00 37.28 184 ALA A C 1
ATOM 1437 O O . ALA A 1 184 ? -25.412 -2.989 -0.809 1.00 37.28 184 ALA A O 1
ATOM 1438 N N . GLY A 1 185 ? -26.846 -3.894 -2.292 1.00 36.06 185 GLY A N 1
ATOM 1439 C CA . GLY A 1 185 ? -26.462 -3.089 -3.460 1.00 36.06 185 GLY A CA 1
ATOM 1440 C C . GLY A 1 185 ? -25.404 -3.739 -4.364 1.00 36.06 185 GLY A C 1
ATOM 1441 O O . GLY A 1 185 ? -24.684 -4.646 -3.959 1.00 36.06 185 GLY A O 1
ATOM 1442 N N . ASN A 1 186 ? -25.299 -3.268 -5.612 1.00 31.47 186 ASN A N 1
ATOM 1443 C CA . ASN A 1 186 ? -24.281 -3.740 -6.562 1.00 31.47 186 ASN A CA 1
ATOM 1444 C C . ASN A 1 186 ? -22.871 -3.545 -5.975 1.00 31.47 186 ASN A C 1
ATOM 1446 O O . ASN A 1 186 ? -22.500 -2.413 -5.656 1.00 31.47 186 ASN A O 1
ATOM 1450 N N . LYS A 1 187 ? -22.098 -4.638 -5.871 1.00 39.44 187 LYS A N 1
ATOM 1451 C CA . LYS A 1 187 ? -20.778 -4.709 -5.205 1.00 39.44 187 LYS A CA 1
ATOM 1452 C C . LYS A 1 187 ? -20.807 -4.448 -3.686 1.00 39.44 187 LYS A C 1
ATOM 1454 O O . LYS A 1 187 ? -19.846 -3.900 -3.151 1.00 39.44 187 LYS A O 1
ATOM 1459 N N . GLY A 1 188 ? -21.934 -4.738 -3.030 1.00 37.38 188 GLY A N 1
ATOM 1460 C CA . GLY A 1 188 ? -22.097 -4.629 -1.581 1.00 37.38 188 GLY A CA 1
ATOM 1461 C C . GLY A 1 188 ? -21.707 -3.260 -1.041 1.00 37.38 188 GLY A C 1
ATOM 1462 O O . GLY A 1 188 ? -20.848 -3.096 -0.178 1.00 37.38 188 GLY A O 1
ATOM 1463 N N . ARG A 1 189 ? -22.319 -2.219 -1.605 1.00 37.12 189 ARG A N 1
ATOM 1464 C CA . ARG A 1 189 ? -22.052 -0.853 -1.156 1.00 37.12 189 ARG A CA 1
ATOM 1465 C C . ARG A 1 189 ? -22.468 -0.634 0.291 1.00 37.12 189 ARG A C 1
ATOM 1467 O O . ARG A 1 189 ? -21.908 0.264 0.899 1.00 37.12 189 ARG A O 1
ATOM 1474 N N . TYR A 1 190 ? -23.374 -1.422 0.856 1.00 41.78 190 TYR A N 1
ATOM 1475 C CA . TYR A 1 190 ? -23.874 -1.227 2.213 1.00 41.78 190 TYR A CA 1
ATOM 1476 C C . TYR A 1 190 ? -23.706 -2.498 3.033 1.00 41.78 190 TYR A C 1
ATOM 1478 O O . TYR A 1 190 ? -24.172 -3.546 2.605 1.00 41.78 190 TYR A O 1
ATOM 1486 N N . ALA A 1 191 ? -23.097 -2.387 4.213 1.00 46.88 191 ALA A N 1
ATOM 1487 C CA . ALA A 1 191 ? -23.205 -3.406 5.248 1.00 46.88 191 ALA A CA 1
ATOM 1488 C C . ALA A 1 191 ? -24.267 -2.946 6.257 1.00 46.88 191 ALA A C 1
ATOM 1490 O O . ALA A 1 191 ? -24.076 -1.947 6.957 1.00 46.88 191 ALA A O 1
ATOM 1491 N N . GLU A 1 192 ? -25.402 -3.640 6.301 1.00 49.84 192 GLU A N 1
ATOM 1492 C CA . GLU A 1 192 ? -26.350 -3.540 7.404 1.00 49.84 192 GLU A CA 1
ATOM 1493 C C . GLU A 1 192 ? -25.826 -4.383 8.560 1.00 49.84 192 GLU A C 1
ATOM 1495 O O . GLU A 1 192 ? -25.496 -5.557 8.407 1.00 49.84 192 GLU A O 1
ATOM 1500 N N . PHE A 1 193 ? -25.720 -3.754 9.718 1.00 60.91 193 PHE A N 1
ATOM 1501 C CA . PHE A 1 193 ? -25.169 -4.328 10.928 1.00 60.91 193 PHE A CA 1
ATOM 1502 C C . PHE A 1 193 ? -26.313 -4.556 11.917 1.00 60.91 193 PHE A C 1
ATOM 1504 O O . PHE A 1 193 ? -27.006 -3.608 12.284 1.00 60.91 193 PHE A O 1
ATOM 1511 N N . HIS A 1 194 ? -26.512 -5.804 12.352 1.00 61.41 194 HIS A N 1
ATOM 1512 C CA . HIS A 1 194 ? -27.586 -6.170 13.284 1.00 61.41 194 HIS A CA 1
ATOM 1513 C C . HIS A 1 194 ? -27.028 -6.667 14.622 1.00 61.41 194 HIS A C 1
ATOM 1515 O O . HIS A 1 194 ? -27.402 -7.731 15.119 1.00 61.41 194 HIS A O 1
ATOM 1521 N N . GLY A 1 195 ? -26.119 -5.890 15.209 1.00 64.06 195 GLY A N 1
ATOM 1522 C CA . GLY A 1 195 ? -25.712 -6.063 16.598 1.00 64.06 195 GLY A CA 1
ATOM 1523 C C . GLY A 1 195 ? -24.385 -6.785 16.821 1.00 64.06 195 GLY A C 1
ATOM 1524 O O . GLY A 1 195 ? -23.775 -7.377 15.928 1.00 64.06 195 GLY A O 1
ATOM 1525 N N . TRP A 1 196 ? -23.908 -6.687 18.053 1.00 73.38 196 TRP A N 1
ATOM 1526 C CA . TRP A 1 196 ? -22.563 -7.070 18.458 1.00 73.38 196 TRP A CA 1
ATOM 1527 C C . TRP A 1 196 ? -22.520 -8.502 18.996 1.00 73.38 196 TRP A C 1
ATOM 1529 O O . TRP A 1 196 ? -23.474 -8.962 19.626 1.00 73.38 196 TRP A O 1
ATOM 1539 N N . CYS A 1 197 ? -21.411 -9.212 18.775 1.00 72.00 197 CYS A N 1
ATOM 1540 C CA . CYS A 1 197 ? -21.228 -10.558 19.331 1.00 72.00 197 CYS A CA 1
ATOM 1541 C C . CYS A 1 197 ? -19.998 -10.680 20.232 1.00 72.00 197 CYS A C 1
ATOM 1543 O O . CYS A 1 197 ? -20.075 -11.344 21.263 1.00 72.00 197 CYS A O 1
ATOM 1545 N N . LYS A 1 198 ? -18.883 -10.039 19.872 1.00 81.38 198 LYS A N 1
ATOM 1546 C CA . LYS A 1 198 ? -17.636 -10.030 20.640 1.00 81.38 198 LYS A CA 1
ATOM 1547 C C . LYS A 1 198 ? -16.888 -8.714 20.422 1.00 81.38 198 LYS A C 1
ATOM 1549 O O . LYS A 1 198 ? -17.161 -8.029 19.433 1.00 81.38 198 LYS A O 1
ATOM 1554 N N . PRO A 1 199 ? -15.950 -8.368 21.315 1.00 86.12 199 PRO A N 1
ATOM 1555 C CA . PRO A 1 199 ? -15.051 -7.251 21.082 1.00 86.12 199 PRO A CA 1
ATOM 1556 C C . PRO A 1 199 ? -14.268 -7.389 19.767 1.00 86.12 199 PRO A C 1
ATOM 1558 O O . PRO A 1 199 ? -13.916 -8.497 19.357 1.00 86.12 199 PRO A O 1
ATOM 1561 N N . LEU A 1 200 ? -14.019 -6.268 19.091 1.00 86.44 200 LEU A N 1
ATOM 1562 C CA . LEU A 1 200 ? -13.360 -6.233 17.780 1.00 86.44 200 LEU A CA 1
ATOM 1563 C C . LEU A 1 200 ? -12.542 -4.950 17.597 1.00 86.44 200 LEU A C 1
ATOM 1565 O O . LEU A 1 200 ? -12.774 -3.960 18.289 1.00 86.44 200 LEU A O 1
ATOM 1569 N N . VAL A 1 201 ? -11.614 -4.953 16.639 1.00 88.56 201 VAL A N 1
ATOM 1570 C CA . VAL A 1 201 ? -10.909 -3.741 16.187 1.00 88.56 201 VAL A CA 1
ATOM 1571 C C . VAL A 1 201 ? -11.416 -3.309 14.821 1.00 88.56 201 VAL A C 1
ATOM 1573 O O . VAL A 1 201 ? -11.591 -4.134 13.922 1.00 88.56 201 VAL A O 1
ATOM 1576 N N . VAL A 1 202 ? -11.592 -1.999 14.655 1.00 86.12 202 VAL A N 1
ATOM 1577 C CA . VAL A 1 202 ? -11.989 -1.358 13.398 1.00 86.12 202 VAL A CA 1
ATOM 1578 C C . VAL A 1 202 ? -10.898 -0.403 12.926 1.00 86.12 202 VAL A C 1
ATOM 1580 O O . VAL A 1 202 ? -10.438 0.454 13.677 1.00 86.12 202 VAL A O 1
ATOM 1583 N N . PHE A 1 203 ? -10.546 -0.515 11.648 1.00 87.19 203 PHE A N 1
ATOM 1584 C CA . PHE A 1 203 ? -9.764 0.455 10.885 1.00 87.19 203 PHE A CA 1
ATOM 1585 C C . PHE A 1 203 ? -10.730 1.214 9.970 1.00 87.19 203 PHE A C 1
ATOM 1587 O O . PHE A 1 203 ? -11.014 0.804 8.840 1.00 87.19 203 PHE A O 1
ATOM 1594 N N . SER A 1 204 ? -11.304 2.297 10.489 1.00 83.06 204 SER A N 1
ATOM 1595 C CA . SER A 1 204 ? -12.323 3.068 9.786 1.00 83.06 204 SER A CA 1
ATOM 1596 C C . SER A 1 204 ? -11.697 4.072 8.826 1.00 83.06 204 SER A C 1
ATOM 1598 O O . SER A 1 204 ? -10.888 4.921 9.205 1.00 83.06 204 SER A O 1
ATOM 1600 N N . ARG A 1 205 ? -12.149 4.016 7.573 1.00 77.88 205 ARG A N 1
ATOM 1601 C CA . ARG A 1 205 ? -11.804 4.979 6.513 1.00 77.88 205 ARG A CA 1
ATOM 1602 C C . ARG A 1 205 ? -12.856 6.072 6.341 1.00 77.88 205 ARG A C 1
ATOM 1604 O O . ARG A 1 205 ? -12.690 6.950 5.500 1.00 77.88 205 ARG A O 1
ATOM 1611 N N . PHE A 1 206 ? -13.963 5.963 7.070 1.00 69.25 206 PHE A N 1
ATOM 1612 C CA . PHE A 1 206 ? -15.203 6.679 6.796 1.00 69.25 206 PHE A CA 1
ATOM 1613 C C . PHE A 1 206 ? -15.403 7.873 7.741 1.00 69.25 206 PHE A C 1
ATOM 1615 O O . PHE A 1 206 ? -14.634 8.086 8.678 1.00 69.25 206 PHE A O 1
ATOM 1622 N N . ALA A 1 207 ? -16.442 8.664 7.465 1.00 53.69 207 ALA A N 1
ATOM 1623 C CA . ALA A 1 207 ? -16.836 9.846 8.231 1.00 53.69 207 ALA A CA 1
ATOM 1624 C C . ALA A 1 207 ? -17.052 9.554 9.741 1.00 53.69 207 ALA A C 1
ATOM 1626 O O . ALA A 1 207 ? -17.365 8.416 10.100 1.00 53.69 207 ALA A O 1
ATOM 1627 N N . PRO A 1 208 ? -16.929 10.561 10.634 1.00 56.34 208 PRO A N 1
ATOM 1628 C CA . PRO A 1 208 ? -16.604 11.967 10.353 1.00 56.34 208 PRO A CA 1
ATOM 1629 C C . PRO A 1 208 ? -15.119 12.217 10.040 1.00 56.34 208 PRO A C 1
ATOM 1631 O O . PRO A 1 208 ? -14.805 13.144 9.300 1.00 56.34 208 PRO A O 1
ATOM 1634 N N . GLN A 1 209 ? -14.202 11.375 10.526 1.00 73.69 209 GLN A N 1
ATOM 1635 C CA . GLN A 1 209 ? -12.781 11.360 10.144 1.00 73.69 209 GLN A CA 1
ATOM 1636 C C . GLN A 1 209 ? -12.240 9.927 10.254 1.00 73.69 209 GLN A C 1
ATOM 1638 O O . GLN A 1 209 ? -12.732 9.197 11.107 1.00 73.69 209 GLN A O 1
ATOM 1643 N N . PRO A 1 210 ? -11.229 9.515 9.467 1.00 83.88 210 PRO A N 1
ATOM 1644 C CA . PRO A 1 210 ? -10.616 8.195 9.608 1.00 83.88 210 PRO A CA 1
ATOM 1645 C C . PRO A 1 210 ? -10.066 7.949 11.021 1.00 83.88 210 PRO A C 1
ATOM 1647 O O . PRO A 1 210 ? -9.406 8.818 11.601 1.00 83.88 210 PRO A O 1
ATOM 1650 N N . TRP A 1 211 ? -10.321 6.763 11.567 1.00 88.44 211 TRP A N 1
ATOM 1651 C CA . TRP A 1 211 ? -9.973 6.402 12.944 1.00 88.44 211 TRP A CA 1
ATOM 1652 C C . TRP A 1 211 ? -9.653 4.912 13.069 1.00 88.44 211 TRP A C 1
ATOM 1654 O O . TRP A 1 211 ? -10.087 4.097 12.255 1.00 88.44 211 TRP A O 1
ATOM 1664 N N . VAL A 1 212 ? -8.913 4.556 14.115 1.00 90.56 212 VAL A N 1
ATOM 1665 C CA . VAL A 1 212 ? -8.712 3.167 14.547 1.00 90.56 212 VAL A CA 1
ATOM 1666 C C . VAL A 1 212 ? -9.247 3.011 15.961 1.00 90.56 212 VAL A C 1
ATOM 1668 O O . VAL A 1 212 ? -9.126 3.931 16.770 1.00 90.56 212 VAL A O 1
ATOM 1671 N N . GLY A 1 213 ? -9.919 1.906 16.258 1.00 90.38 213 GLY A N 1
ATOM 1672 C CA . GLY A 1 213 ? -10.575 1.782 17.552 1.00 90.38 213 GLY A CA 1
ATOM 1673 C C . GLY A 1 213 ? -11.003 0.377 17.917 1.00 90.38 213 GLY A C 1
ATOM 1674 O O . GLY A 1 213 ? -11.133 -0.497 17.060 1.00 90.38 213 GLY A O 1
ATOM 1675 N N . LEU A 1 214 ? -11.227 0.203 19.212 1.00 90.31 214 LEU A N 1
ATOM 1676 C CA . LEU A 1 214 ? -11.792 -0.989 19.819 1.00 90.31 214 LEU A CA 1
ATOM 1677 C C . LEU A 1 214 ? -13.285 -0.785 19.985 1.00 90.31 214 LEU A C 1
ATOM 1679 O O . LEU A 1 214 ? -13.726 0.256 20.469 1.00 90.31 214 LEU A O 1
ATOM 1683 N N . VAL A 1 215 ? -14.049 -1.802 19.622 1.00 87.25 215 VAL A N 1
ATOM 1684 C CA . VAL A 1 215 ? -15.462 -1.875 19.958 1.00 87.25 215 VAL A CA 1
ATOM 1685 C C . VAL A 1 215 ? -15.627 -2.900 21.062 1.00 87.25 215 VAL A C 1
ATOM 1687 O O . VAL A 1 215 ? -15.217 -4.050 20.903 1.00 87.25 215 VAL A O 1
ATOM 1690 N N . LEU A 1 216 ? -16.226 -2.469 22.167 1.00 88.62 216 LEU A N 1
ATOM 1691 C CA . LEU A 1 216 ? -16.464 -3.245 23.375 1.00 88.62 216 LEU A CA 1
ATOM 1692 C C . LEU A 1 216 ? -17.979 -3.382 23.576 1.00 88.62 216 LEU A C 1
ATOM 1694 O O . LEU A 1 216 ? -18.626 -2.455 24.067 1.00 88.62 216 LEU A O 1
ATOM 1698 N N . PRO A 1 217 ? -18.578 -4.504 23.148 1.00 85.69 217 PRO A N 1
ATOM 1699 C CA . PRO A 1 217 ? -20.001 -4.740 23.331 1.00 85.69 217 PRO A CA 1
ATOM 1700 C C . PRO A 1 217 ? -20.362 -4.906 24.804 1.00 85.69 217 PRO A C 1
ATOM 1702 O O . PRO A 1 217 ? -19.799 -5.755 25.489 1.00 85.69 217 PRO A O 1
ATOM 1705 N N . GLU A 1 218 ? -21.355 -4.152 25.267 1.00 85.44 218 GLU A N 1
ATOM 1706 C CA . GLU A 1 218 ? -22.003 -4.382 26.564 1.00 85.44 218 GLU A CA 1
ATOM 1707 C C . GLU A 1 218 ? -23.079 -5.466 26.435 1.00 85.44 218 GLU A C 1
ATOM 1709 O O . GLU A 1 218 ? -23.299 -6.273 27.335 1.00 85.44 218 GLU A O 1
ATOM 1714 N N . ASN A 1 219 ? -23.774 -5.477 25.295 1.00 82.38 219 ASN A N 1
ATOM 1715 C CA . ASN A 1 219 ? -24.754 -6.488 24.916 1.00 82.38 219 ASN A CA 1
ATOM 1716 C C . ASN A 1 219 ? -24.930 -6.499 23.383 1.00 82.38 219 ASN A C 1
ATOM 1718 O O . ASN A 1 219 ? -24.170 -5.874 22.645 1.00 82.38 219 ASN A O 1
ATOM 1722 N N . LYS A 1 220 ? -25.949 -7.207 22.882 1.00 80.44 220 LYS A N 1
ATOM 1723 C CA . LYS A 1 220 ? -26.200 -7.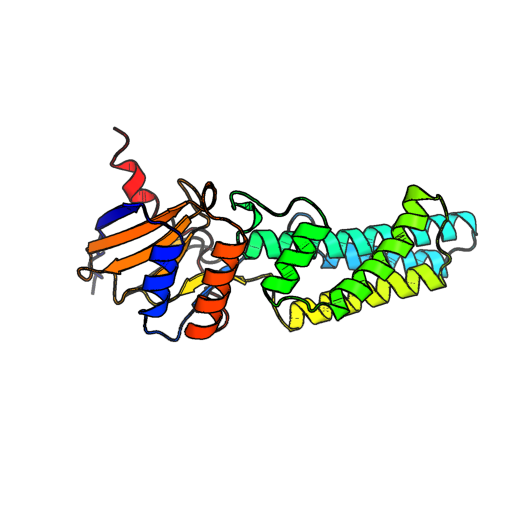344 21.437 1.00 80.44 220 LYS A CA 1
ATOM 1724 C C . LYS A 1 220 ? -26.488 -6.017 20.726 1.00 80.44 220 LYS A C 1
ATOM 1726 O O . LYS A 1 220 ? -26.254 -5.934 19.527 1.00 80.44 220 LYS A O 1
ATOM 1731 N N . THR A 1 221 ? -26.985 -4.995 21.419 1.00 76.62 221 THR A N 1
ATOM 1732 C CA . THR A 1 221 ? -27.353 -3.702 20.822 1.00 76.62 221 THR A CA 1
ATOM 1733 C C . THR A 1 221 ? -26.541 -2.530 21.355 1.00 76.62 221 THR A C 1
ATOM 1735 O O . THR A 1 221 ? -26.519 -1.498 20.707 1.00 76.62 221 THR A O 1
ATOM 1738 N N . LYS A 1 222 ? -25.826 -2.655 22.474 1.00 81.31 222 LYS A N 1
ATOM 1739 C CA . LYS A 1 222 ? -25.027 -1.563 23.049 1.00 81.31 222 LYS A CA 1
ATOM 1740 C C . LYS A 1 222 ? -23.539 -1.868 23.017 1.00 81.31 222 LYS A C 1
ATOM 1742 O O . LYS A 1 222 ? -23.134 -2.983 23.350 1.00 81.31 222 LYS A O 1
ATOM 1747 N N . ALA A 1 223 ? -22.737 -0.872 22.659 1.00 85.75 223 ALA A N 1
ATOM 1748 C CA . ALA A 1 223 ? -21.283 -0.960 22.719 1.00 85.75 223 ALA A CA 1
ATOM 1749 C C . ALA A 1 223 ? -20.634 0.389 23.042 1.00 85.75 223 ALA A C 1
ATOM 1751 O O . ALA A 1 223 ? -21.157 1.452 22.697 1.00 85.75 223 ALA A O 1
ATOM 1752 N N . VAL A 1 224 ? -19.446 0.317 23.635 1.00 87.31 224 VAL A N 1
ATOM 1753 C CA . VAL A 1 224 ? -18.519 1.443 23.745 1.00 87.31 224 VAL A CA 1
ATOM 1754 C C . VAL A 1 224 ? -17.481 1.326 22.633 1.00 87.31 224 VAL A C 1
ATOM 1756 O O . VAL A 1 224 ? -16.905 0.258 22.423 1.00 87.31 224 VAL A O 1
ATOM 1759 N N . ILE A 1 225 ? -17.240 2.417 21.908 1.00 87.62 225 ILE A N 1
ATOM 1760 C CA . ILE A 1 225 ? -16.152 2.520 20.935 1.00 87.62 225 ILE A CA 1
ATOM 1761 C C . ILE A 1 225 ? -15.080 3.444 21.489 1.00 87.62 225 ILE A C 1
ATOM 1763 O O . ILE A 1 225 ? -15.246 4.664 21.494 1.00 87.62 225 ILE A O 1
ATOM 1767 N N . CYS A 1 226 ? -13.952 2.858 21.874 1.00 90.19 226 CYS A N 1
ATOM 1768 C CA . CYS A 1 226 ? -12.731 3.592 22.168 1.00 90.19 226 CYS A CA 1
ATOM 1769 C C . CYS A 1 226 ? -12.017 3.845 20.835 1.00 90.19 226 CYS A C 1
ATOM 1771 O O . CYS A 1 226 ? -11.571 2.888 20.196 1.00 90.19 226 CYS A O 1
ATOM 1773 N N . ARG A 1 227 ? -11.920 5.100 20.377 1.00 90.56 227 ARG A N 1
ATOM 1774 C CA . ARG A 1 227 ? -11.291 5.422 19.080 1.00 90.56 227 ARG A CA 1
ATOM 1775 C C . ARG A 1 227 ? -10.170 6.448 19.187 1.00 90.56 227 ARG A C 1
ATOM 1777 O O . ARG A 1 227 ? -10.306 7.467 19.860 1.00 90.56 227 ARG A O 1
ATOM 1784 N N . ALA A 1 228 ? -9.111 6.203 18.424 1.00 92.25 228 ALA A N 1
ATOM 1785 C CA . ALA A 1 228 ? -8.020 7.127 18.161 1.00 92.25 228 ALA A CA 1
ATOM 1786 C C . ALA A 1 228 ? -8.167 7.723 16.752 1.00 92.25 228 ALA A C 1
ATOM 1788 O O . ALA A 1 228 ? -8.359 7.006 15.763 1.00 92.25 228 ALA A O 1
ATOM 1789 N N . SER A 1 229 ? -8.073 9.049 16.649 1.00 91.62 229 SER A N 1
ATOM 1790 C CA . SER A 1 229 ? -8.069 9.747 15.361 1.00 91.62 229 SER A CA 1
ATOM 1791 C C . SER A 1 229 ? -6.784 9.439 14.596 1.00 91.62 229 SER A C 1
ATOM 1793 O O . SER A 1 229 ? -5.685 9.593 15.137 1.00 91.62 229 SER A O 1
ATOM 1795 N N . LEU A 1 230 ? -6.883 9.075 13.311 1.00 91.75 230 LEU A N 1
ATOM 1796 C CA . LEU A 1 230 ? -5.671 8.855 12.515 1.00 91.75 230 LEU A CA 1
ATOM 1797 C C . LEU A 1 230 ? -4.866 10.146 12.331 1.00 91.75 230 LEU A C 1
ATOM 1799 O O . LEU A 1 230 ? -3.643 10.083 12.305 1.00 91.75 230 LEU A O 1
ATOM 1803 N N . LYS A 1 231 ? -5.502 11.325 12.335 1.00 91.75 231 LYS A N 1
ATOM 1804 C CA . LYS A 1 231 ? -4.779 12.609 12.254 1.00 91.75 231 LYS A CA 1
ATOM 1805 C C . LYS A 1 231 ? -3.854 12.873 13.443 1.00 91.75 231 LYS A C 1
ATOM 1807 O O . LYS A 1 231 ? -2.944 13.689 13.331 1.00 91.75 231 LYS A O 1
ATOM 1812 N N . GLU A 1 232 ? -4.093 12.204 14.565 1.00 92.75 232 GLU A N 1
ATOM 1813 C CA . GLU A 1 232 ? -3.285 12.307 15.783 1.00 92.75 232 GLU A CA 1
ATOM 1814 C C . GLU A 1 232 ? -2.367 11.094 15.968 1.00 92.75 232 GLU A C 1
ATOM 1816 O O . GLU A 1 232 ? -1.378 11.182 16.689 1.00 92.75 232 GLU A O 1
ATOM 1821 N N . THR A 1 233 ? -2.645 10.003 15.250 1.00 94.75 233 THR A N 1
ATOM 1822 C CA . THR A 1 233 ? -1.868 8.760 15.261 1.00 94.75 233 THR A CA 1
ATOM 1823 C C . THR A 1 233 ? -0.665 8.871 14.327 1.00 94.75 233 THR A C 1
ATOM 1825 O O . THR A 1 233 ? -0.776 9.290 13.167 1.00 94.75 233 THR A O 1
ATOM 1828 N N . THR A 1 234 ? 0.506 8.479 14.813 1.00 96.12 234 THR A N 1
ATOM 1829 C CA . THR A 1 234 ? 1.709 8.362 13.990 1.00 96.12 234 THR A CA 1
ATOM 1830 C C . THR A 1 234 ? 1.669 7.103 13.129 1.00 96.12 234 THR A C 1
ATOM 1832 O O . THR A 1 234 ? 1.015 6.107 13.427 1.00 96.12 234 THR A O 1
ATOM 1835 N N . THR A 1 235 ? 2.417 7.136 12.036 1.00 95.44 235 THR A N 1
ATOM 1836 C CA . THR A 1 235 ? 2.540 6.015 11.109 1.00 95.44 235 THR A CA 1
ATOM 1837 C C . THR A 1 235 ? 3.165 4.791 11.788 1.00 95.44 235 THR A C 1
ATOM 1839 O O . THR A 1 235 ? 2.764 3.672 11.492 1.00 95.44 235 THR A O 1
ATOM 1842 N N . ASP A 1 236 ? 4.101 4.981 12.724 1.00 95.19 236 ASP A N 1
ATOM 1843 C CA . ASP A 1 236 ? 4.734 3.872 13.450 1.00 95.19 236 ASP A CA 1
ATOM 1844 C C . ASP A 1 236 ? 3.735 3.180 14.396 1.00 95.19 236 ASP A C 1
ATOM 1846 O O . ASP A 1 236 ? 3.655 1.952 14.402 1.00 95.19 236 ASP A O 1
ATOM 1850 N N . GLU A 1 237 ? 2.910 3.945 15.122 1.00 96.12 237 GLU A N 1
ATOM 1851 C CA . GLU A 1 237 ? 1.820 3.401 15.954 1.00 96.12 237 GLU A CA 1
ATOM 1852 C C . GLU A 1 237 ? 0.792 2.638 15.107 1.00 96.12 237 GLU A C 1
ATOM 1854 O O . GLU A 1 237 ? 0.397 1.520 15.442 1.00 96.12 237 GLU A O 1
ATOM 1859 N N . LEU A 1 238 ? 0.400 3.203 13.960 1.00 95.75 238 LEU A N 1
ATOM 1860 C CA . LEU A 1 238 ? -0.487 2.532 13.013 1.00 95.75 238 LEU A CA 1
ATOM 1861 C C . LEU A 1 238 ? 0.114 1.205 12.521 1.00 95.75 238 LEU A C 1
ATOM 1863 O O . LEU A 1 238 ? -0.589 0.197 12.469 1.00 95.75 238 LEU A O 1
ATOM 1867 N N . VAL A 1 239 ? 1.405 1.173 12.180 1.00 94.75 239 VAL A N 1
ATOM 1868 C CA . VAL A 1 239 ? 2.069 -0.061 11.733 1.00 94.75 239 VAL A CA 1
ATOM 1869 C C . VAL A 1 239 ? 2.092 -1.112 12.844 1.00 94.75 239 VAL A C 1
ATOM 1871 O O . VAL A 1 239 ? 1.827 -2.279 12.556 1.00 94.75 239 VAL A O 1
ATOM 1874 N N . GLN A 1 240 ? 2.325 -0.732 14.102 1.00 95.44 240 GLN A N 1
ATOM 1875 C CA . GLN A 1 240 ? 2.254 -1.670 15.231 1.00 95.44 240 GLN A CA 1
ATOM 1876 C C . GLN A 1 240 ? 0.865 -2.308 15.352 1.00 95.44 240 GLN A C 1
ATOM 1878 O O . GLN A 1 240 ? 0.761 -3.537 15.425 1.00 95.44 240 GLN A O 1
ATOM 1883 N N . LEU A 1 241 ? -0.195 -1.496 15.274 1.00 94.31 241 LEU A N 1
ATOM 1884 C CA . LEU A 1 241 ? -1.582 -1.970 15.282 1.00 94.31 241 LEU A CA 1
ATOM 1885 C C . LEU A 1 241 ? -1.858 -2.935 14.119 1.00 94.31 241 LEU A C 1
ATOM 1887 O O . LEU A 1 241 ? -2.426 -4.008 14.320 1.00 94.31 241 LEU A O 1
ATOM 1891 N N . LEU A 1 242 ? -1.414 -2.593 12.906 1.00 92.19 242 LEU A N 1
ATOM 1892 C CA . LEU A 1 242 ? -1.588 -3.424 11.710 1.00 92.19 242 LEU A CA 1
ATOM 1893 C C . LEU A 1 242 ? -0.851 -4.763 11.806 1.00 92.19 242 LEU A C 1
ATOM 1895 O O . LEU A 1 242 ? -1.395 -5.798 11.417 1.00 92.19 242 LEU A O 1
ATOM 1899 N N . LEU A 1 243 ? 0.384 -4.754 12.310 1.00 91.31 243 LEU A N 1
ATOM 1900 C CA . LEU A 1 243 ? 1.191 -5.961 12.482 1.00 91.31 243 LEU A CA 1
ATOM 1901 C C . LEU A 1 243 ? 0.622 -6.866 13.572 1.00 91.31 243 LEU A C 1
ATOM 1903 O O . LEU A 1 243 ? 0.633 -8.087 13.416 1.00 91.31 243 LEU A O 1
ATOM 1907 N N . LEU A 1 244 ? 0.134 -6.303 14.679 1.00 91.50 244 LEU A N 1
ATOM 1908 C CA . LEU A 1 244 ? -0.514 -7.089 15.725 1.00 91.50 244 LEU A CA 1
ATOM 1909 C C . LEU A 1 244 ? -1.837 -7.684 15.227 1.00 91.50 244 LEU A C 1
ATOM 1911 O O . LEU A 1 244 ? -2.051 -8.887 15.368 1.00 91.50 244 LEU A O 1
ATOM 1915 N N . ALA A 1 245 ? -2.675 -6.883 14.564 1.00 87.88 245 ALA A N 1
ATOM 1916 C CA . ALA A 1 245 ? -3.934 -7.353 13.997 1.00 87.88 245 ALA A CA 1
ATOM 1917 C C . ALA A 1 245 ? -3.707 -8.466 12.961 1.00 87.88 245 ALA A C 1
ATOM 1919 O O . ALA A 1 245 ? -4.316 -9.529 13.048 1.00 87.88 245 ALA A O 1
ATOM 1920 N N . GLY A 1 246 ? -2.759 -8.278 12.036 1.00 83.88 246 GLY A N 1
ATOM 1921 C CA . GLY A 1 246 ? -2.411 -9.297 11.044 1.00 83.88 246 GLY A CA 1
ATOM 1922 C C . GLY A 1 246 ? -1.859 -10.588 11.659 1.00 83.88 246 GLY A C 1
ATOM 1923 O O . GLY A 1 246 ? -2.177 -11.671 11.175 1.00 83.88 246 GLY A O 1
ATOM 1924 N N . ARG A 1 247 ? -1.077 -10.500 12.745 1.00 86.12 247 ARG A N 1
ATOM 1925 C CA . ARG A 1 247 ? -0.579 -11.684 13.469 1.00 86.12 247 ARG A CA 1
ATOM 1926 C C . ARG A 1 247 ? -1.695 -12.449 14.176 1.00 86.12 247 ARG A C 1
ATOM 1928 O O . ARG A 1 247 ? -1.691 -13.674 14.140 1.00 86.12 247 ARG A O 1
ATOM 1935 N N . LYS A 1 248 ? -2.642 -11.748 14.806 1.00 84.56 248 LYS A N 1
ATOM 1936 C CA . LYS A 1 248 ? -3.710 -12.382 15.595 1.00 84.56 248 LYS A CA 1
ATOM 1937 C C . LYS A 1 248 ? -4.849 -12.932 14.738 1.00 84.56 248 LYS A C 1
ATOM 1939 O O . LYS A 1 248 ? -5.379 -13.995 15.039 1.00 84.56 248 LYS A O 1
ATOM 1944 N N . PHE A 1 249 ? -5.207 -12.235 13.665 1.00 80.25 249 PHE A N 1
ATOM 1945 C CA . PHE A 1 249 ? -6.421 -12.511 12.892 1.00 80.25 249 PHE A CA 1
ATOM 1946 C C . PHE A 1 249 ? -6.149 -12.939 11.443 1.00 80.25 249 PHE A C 1
ATOM 1948 O O . PHE A 1 249 ? -7.095 -13.076 10.667 1.00 80.25 249 PHE A O 1
ATOM 1955 N N . ALA A 1 250 ? -4.876 -13.161 11.097 1.00 74.31 250 ALA A N 1
ATOM 1956 C CA . ALA A 1 250 ? -4.381 -13.400 9.743 1.00 74.31 250 ALA A CA 1
ATOM 1957 C C . ALA A 1 250 ? -4.608 -12.215 8.781 1.00 74.31 250 ALA A C 1
ATOM 1959 O O . ALA A 1 250 ? -5.105 -11.146 9.149 1.00 74.31 250 ALA A O 1
ATOM 1960 N N . ALA A 1 251 ? -4.174 -12.381 7.528 1.00 67.06 251 ALA A N 1
ATOM 1961 C CA . ALA A 1 251 ? -4.399 -11.382 6.491 1.00 67.06 251 ALA A CA 1
ATOM 1962 C C . ALA A 1 251 ? -5.912 -11.185 6.265 1.00 67.06 251 ALA A C 1
ATOM 1964 O O . ALA A 1 251 ? -6.644 -12.179 6.225 1.00 67.06 251 ALA A O 1
ATOM 1965 N N . PRO A 1 252 ? -6.391 -9.938 6.090 1.00 63.88 252 PRO A N 1
ATOM 1966 C CA . PRO A 1 252 ? -7.800 -9.689 5.831 1.00 63.88 252 PRO A CA 1
ATOM 1967 C C . PRO A 1 252 ? -8.263 -10.465 4.596 1.00 63.88 252 PRO A C 1
ATOM 1969 O O . PRO A 1 252 ? -7.723 -10.292 3.502 1.00 63.88 252 PRO A O 1
ATOM 1972 N N . SER A 1 253 ? -9.271 -11.314 4.775 1.00 56.84 253 SER A N 1
ATOM 1973 C CA . SER A 1 253 ? -9.985 -11.922 3.654 1.00 56.84 253 SER A CA 1
ATOM 1974 C C . SER A 1 253 ? -10.950 -10.900 3.049 1.00 56.84 253 SER A C 1
ATOM 1976 O O . SER A 1 253 ? -11.367 -9.956 3.728 1.00 56.84 253 SER A O 1
ATOM 1978 N N . SER A 1 254 ? -11.276 -11.048 1.762 1.00 48.56 254 SER A N 1
ATOM 1979 C CA . SER A 1 254 ? -12.212 -10.150 1.079 1.00 48.56 254 SER A CA 1
ATOM 1980 C C . SER A 1 254 ? -13.539 -10.116 1.829 1.00 48.56 254 SER A C 1
ATOM 1982 O O . SER A 1 254 ? -14.279 -11.098 1.812 1.00 48.56 254 SER A O 1
ATOM 1984 N N . TYR A 1 255 ? -13.881 -8.970 2.411 1.00 48.72 255 TYR A N 1
ATOM 1985 C CA . TYR A 1 255 ? -15.274 -8.660 2.659 1.00 48.72 255 TYR A CA 1
ATOM 1986 C C . TYR A 1 255 ? -15.805 -8.105 1.345 1.00 48.72 255 TYR A C 1
ATOM 1988 O O . TYR A 1 255 ? -15.499 -6.971 0.977 1.00 48.72 255 TYR A O 1
ATOM 1996 N N . ALA A 1 256 ? -16.513 -8.941 0.583 1.00 38.28 256 ALA A N 1
ATOM 1997 C CA . ALA A 1 256 ? -16.981 -8.599 -0.761 1.00 38.28 256 ALA A CA 1
ATOM 1998 C C . ALA A 1 256 ? -17.840 -7.314 -0.799 1.00 38.28 256 ALA A C 1
ATOM 2000 O O . ALA A 1 256 ? -18.003 -6.728 -1.865 1.00 38.28 256 ALA A O 1
ATOM 2001 N N . ASP A 1 257 ? -18.307 -6.844 0.366 1.00 40.91 257 ASP A N 1
ATOM 2002 C CA . ASP A 1 257 ? -19.468 -5.974 0.482 1.00 40.91 257 ASP A CA 1
ATOM 2003 C C . ASP A 1 257 ? -19.319 -4.808 1.485 1.00 40.91 257 ASP A C 1
ATOM 2005 O O . ASP A 1 257 ? -20.240 -4.513 2.246 1.00 40.91 257 ASP A O 1
ATOM 2009 N N . ALA A 1 258 ? -18.170 -4.123 1.536 1.00 42.66 258 ALA A N 1
ATOM 2010 C CA . ALA A 1 258 ? -17.986 -2.991 2.461 1.00 42.66 258 ALA A CA 1
ATOM 2011 C C . ALA A 1 258 ? -17.425 -1.719 1.820 1.00 42.66 258 ALA A C 1
ATOM 2013 O O . ALA A 1 258 ? -16.521 -1.091 2.365 1.00 42.66 258 ALA A O 1
ATOM 2014 N N . GLN A 1 259 ? -17.966 -1.279 0.679 1.00 40.50 259 GLN A N 1
ATOM 2015 C CA . GLN A 1 259 ? -17.596 0.048 0.156 1.00 40.50 259 GLN A CA 1
ATOM 2016 C C . GLN A 1 259 ? -18.225 1.216 0.938 1.00 40.50 259 GLN A C 1
ATOM 2018 O O . GLN A 1 259 ? -17.710 2.330 0.877 1.00 40.50 259 GLN A O 1
ATOM 2023 N N . SER A 1 260 ? -19.288 1.003 1.719 1.00 39.75 260 SER A N 1
ATOM 2024 C CA . SER A 1 260 ? -19.797 2.024 2.639 1.00 39.75 260 SER A CA 1
ATOM 2025 C C . SER A 1 260 ? -20.496 1.402 3.847 1.00 39.75 260 SER A C 1
ATOM 2027 O O . SER A 1 260 ? -21.677 1.060 3.829 1.00 39.75 260 SER A O 1
ATOM 2029 N N . CYS A 1 261 ? -19.776 1.279 4.960 1.00 41.84 261 CYS A N 1
ATOM 2030 C CA . CYS A 1 261 ? -20.443 1.050 6.234 1.00 41.84 261 CYS A CA 1
ATOM 2031 C C . CYS A 1 261 ? -20.983 2.400 6.732 1.00 41.84 261 CYS A C 1
ATOM 2033 O O . CYS A 1 261 ? -20.328 3.108 7.494 1.00 41.84 261 CYS A O 1
ATOM 2035 N N . LYS A 1 262 ? -22.166 2.795 6.239 1.00 39.56 262 LYS A N 1
ATOM 2036 C CA . LYS A 1 262 ? -22.874 4.025 6.653 1.00 39.56 262 LYS A CA 1
ATOM 2037 C C . LYS A 1 262 ? -23.299 4.006 8.129 1.00 39.56 262 LYS A C 1
ATOM 2039 O O . LYS A 1 262 ? -23.610 5.054 8.684 1.00 39.56 262 LYS A O 1
ATOM 2044 N N . LEU A 1 263 ? -23.313 2.839 8.773 1.00 41.81 263 LEU A N 1
ATOM 2045 C CA . LEU A 1 263 ? -23.945 2.653 10.080 1.00 41.81 263 LEU A CA 1
ATOM 2046 C C . LEU A 1 263 ? -23.146 3.199 11.270 1.00 41.81 263 LEU A C 1
ATOM 2048 O O . LEU A 1 263 ? -23.759 3.600 12.247 1.00 41.81 263 LEU A O 1
ATOM 2052 N N . LEU A 1 264 ? -21.819 3.345 11.172 1.00 42.59 264 LEU A N 1
ATOM 2053 C CA . LEU A 1 264 ? -21.056 4.084 12.195 1.00 42.59 264 LEU A CA 1
ATOM 2054 C C . LEU A 1 264 ? -21.259 5.609 12.104 1.00 42.59 264 LEU A C 1
ATOM 2056 O O . LEU A 1 264 ? -20.920 6.325 13.040 1.00 42.59 264 LEU A O 1
ATOM 2060 N N . ALA A 1 265 ? -21.783 6.111 10.979 1.00 35.72 265 ALA A N 1
ATOM 2061 C CA . ALA A 1 265 ? -21.969 7.541 10.725 1.00 35.72 265 ALA A CA 1
ATOM 2062 C C . ALA A 1 265 ? -23.411 8.021 10.967 1.00 35.72 265 ALA A C 1
ATOM 2064 O O . ALA A 1 265 ? -23.615 9.206 11.210 1.00 35.72 265 ALA A O 1
ATOM 2065 N N . LEU A 1 266 ? -24.406 7.128 10.926 1.00 36.62 266 LEU A N 1
ATOM 2066 C CA . LEU A 1 266 ? -25.817 7.501 11.084 1.00 36.62 266 LEU A CA 1
ATOM 2067 C C . LEU A 1 266 ? -26.175 7.986 12.501 1.00 36.62 266 LEU A C 1
ATOM 2069 O O . LEU A 1 266 ? -27.078 8.805 12.623 1.00 36.62 266 LEU A O 1
ATOM 2073 N N . GLU A 1 267 ? -25.438 7.592 13.546 1.00 41.03 267 GLU A N 1
ATOM 2074 C CA . GLU A 1 267 ? -25.637 8.146 14.901 1.00 41.03 267 GLU A CA 1
ATOM 2075 C C . GLU A 1 267 ? -24.922 9.489 15.132 1.00 41.03 267 GLU A C 1
ATOM 2077 O O . GLU A 1 267 ? -25.294 10.230 16.037 1.00 41.03 267 GLU A O 1
ATOM 2082 N N . ALA A 1 268 ? -23.960 9.880 14.283 1.00 38.12 268 ALA A N 1
ATOM 2083 C CA . ALA A 1 268 ? -23.356 11.215 14.375 1.00 38.12 268 ALA A CA 1
ATOM 2084 C C . ALA A 1 268 ? -24.335 12.333 13.960 1.00 38.12 268 ALA A C 1
ATOM 2086 O O . ALA A 1 268 ? -24.122 13.489 14.300 1.00 38.12 268 ALA A O 1
ATOM 2087 N N . HIS A 1 269 ? -25.433 12.000 13.273 1.00 35.03 269 HIS A N 1
ATOM 2088 C CA . HIS A 1 269 ? -26.484 12.957 12.913 1.00 35.03 269 HIS A CA 1
ATOM 2089 C C . HIS A 1 269 ? -27.554 13.159 13.997 1.00 35.03 269 HIS A C 1
ATOM 2091 O O . HIS A 1 269 ? -28.518 13.877 13.756 1.00 35.03 269 HIS A O 1
ATOM 2097 N N . LEU A 1 270 ? -27.389 12.569 15.187 1.00 33.56 270 LEU A N 1
ATOM 2098 C CA . LEU A 1 270 ? -28.279 12.807 16.332 1.00 33.56 270 LEU A CA 1
ATOM 2099 C C . LEU A 1 270 ? -27.676 13.728 17.406 1.00 33.56 270 LEU A C 1
ATOM 2101 O O . LEU A 1 270 ? -28.352 14.016 18.389 1.00 33.56 270 LEU A O 1
ATOM 2105 N N . HIS A 1 271 ? -26.444 14.218 17.220 1.00 30.77 271 HIS A N 1
ATOM 2106 C CA . HIS A 1 271 ? -25.780 15.098 18.193 1.00 30.77 271 HIS A CA 1
ATOM 2107 C C . HIS A 1 271 ? -25.300 16.453 17.648 1.00 30.77 271 HIS A C 1
ATOM 2109 O O . HIS A 1 271 ? -24.719 17.213 18.413 1.00 30.77 271 HIS A O 1
ATOM 2115 N N . ASP A 1 272 ? -25.616 16.789 16.394 1.00 30.45 272 ASP A N 1
ATOM 2116 C CA . ASP A 1 272 ? -25.447 18.144 15.843 1.00 30.45 272 ASP A CA 1
ATOM 2117 C C . ASP A 1 272 ? -26.821 18.781 15.538 1.00 30.45 272 ASP A C 1
ATOM 2119 O O . ASP A 1 272 ? -27.143 19.091 14.387 1.00 30.45 272 ASP A O 1
ATOM 2123 N N . ALA A 1 273 ? -27.644 18.941 16.580 1.00 29.84 273 ALA A N 1
ATOM 2124 C CA . ALA A 1 273 ? -28.813 19.825 16.608 1.00 29.84 273 ALA A CA 1
ATOM 2125 C C . ALA A 1 273 ? -28.806 20.643 17.904 1.00 29.84 273 ALA A C 1
ATOM 2127 O O . ALA A 1 273 ? -28.601 20.026 18.976 1.00 29.84 273 ALA A O 1
#

Foldseek 3Di:
DPPPQFAFDEAEDADDLVVQLVVLVVDADAAFAWEFQDFPDPALVVLLVLLVVLLVVLVPDPDPVSVLVSLLSSLVSLVVSVVSLLVLLCVLLVLCQAQCRDDDPVSSLVLCCLLVLDHPVLVVVVVVLVVLNCCCPPVVDRDHSVNSVVSSVSSVVSSVVSCVVPNSGTHTAKQDDAPDWDFDDDQRQETRGRFHDAKIWGQDPDPPATWIWIWHDPDRRYTYTHIYGNSHHHSSSSSSSSVSSCVNHNDHDYPSHPNDHCSVVPVVVVPPD

Secondary structure (DSSP, 8-state):
--------EEEEEE--HHHHHHHHHH-----EEEEE-PPSTTHHHHHHHHHHHHHHHHHH-S-HHHHHHHHHHHHHHHHHHHHHHHHHHHHHTTGGGSTT---SHHHHHHHHHHTTSS-HHHHHHHHHHHHHHHHHHHS--PPPHHHHHHHHHHHHHHHHHHHHHS-TTEEEEEES-BS-EEEESTT--EEEE--B-S-EEEEE--SSS-EEEEEEESSSSEEEEEEEETTTS-HHHHHHHHHHHHHHH-SPEE-TT-SB-GGGTGGGGGS--